Protein AF-A0A8T3X2C5-F1 (afdb_monomer)

Nearest PDB structures (foldseek):
  6xns-assembly2_F  TM=2.000E-01  e=2.478E+00  synthetic construct

Mean predicted aligned error: 5.72 Å

Radius of gyration: 19.21 Å; Cα contacts (8 Å, |Δi|>4): 267; chains: 1; bounding box: 43×56×41 Å

Sequence (233 aa):
MELTRELIEQAARREGAYGQHPVISVIDAHLPIIQQLNDKSLKIKHNNELYSFVRRSYGFLADAIEDIGDFSLGPLDIAAIWGRATEVFYSSWHLYQRYELAGMACSSYSIRRLGNPAWRRFPRHWLENRRLPETILTDRAGLVHVRLRLGEIEESLEAYDVYICGAEYTGDFAEDLIRREMAGDKEATRHLDEIIARQEERRTPFIDEMTENLSHGIFPLRDELADAIEKTA

pLDDT: mean 89.25, std 8.9, range [52.78, 97.81]

Solvent-accessible surface area (backbone atoms only — not comparable to full-atom values): 12574 Å² total; per-residue (Å²): 131,85,88,45,71,67,56,41,51,38,12,30,69,28,52,80,75,41,59,68,43,66,66,47,51,49,52,61,76,41,38,73,60,52,52,57,49,50,66,54,47,75,73,49,86,47,66,72,57,37,50,54,47,47,36,71,68,46,42,67,56,22,49,51,54,47,71,66,64,87,79,76,59,46,50,55,47,45,33,17,45,45,37,49,46,46,68,77,42,70,46,83,89,29,50,61,56,47,27,50,48,30,26,26,52,53,43,30,61,21,52,55,90,60,86,58,73,67,58,62,65,43,27,32,44,33,58,60,64,75,52,83,59,78,78,42,63,80,38,58,69,58,46,51,49,30,49,52,44,47,48,54,41,48,60,27,50,57,72,45,28,40,33,61,57,29,36,83,75,51,74,71,56,60,56,48,35,54,55,37,32,77,72,67,36,65,66,34,43,53,52,50,51,53,31,50,54,34,14,68,75,43,52,44,73,68,57,52,52,48,51,54,27,39,47,66,23,42,49,68,52,48,54,55,41,51,55,47,51,61,76,68,108

Secondary structure (DSSP, 8-state):
----HHHHHHHHTTTGGGGG-HHHHHHHHTHHHHHHHHHHHTT---HHHHHHHHHHH-HHHHHHHHTT-S---SHHHHHHHHHHHHHHT-SGGGHHHHHHHHHHHHHHHHHTT---GGGTTHHHHHHHHSS--GGGTT-HHHHHHHHHHHHHHHHHHHTTHHHHSSS---HHHHHHHHHHHHTT-HHHHHHHHHHHHHHHHH--HHHHHHHHHHHHHHHHHHHHHHHHHHHT-

Structure (mmCIF, N/CA/C/O backbone):
data_AF-A0A8T3X2C5-F1
#
_entry.id   AF-A0A8T3X2C5-F1
#
loop_
_atom_site.group_PDB
_atom_site.id
_atom_site.type_symbol
_atom_site.label_atom_id
_atom_site.label_alt_id
_atom_site.label_comp_id
_atom_site.label_asym_id
_atom_site.label_entity_id
_atom_site.label_seq_id
_atom_site.pdbx_PDB_ins_code
_atom_site.Cartn_x
_atom_site.Cartn_y
_atom_site.Cartn_z
_atom_site.occupancy
_atom_site.B_iso_or_equiv
_atom_site.auth_seq_id
_atom_site.auth_comp_id
_atom_site.auth_asym_id
_atom_site.auth_atom_id
_atom_site.pdbx_PDB_model_num
ATOM 1 N N . MET A 1 1 ? -16.281 13.921 -7.423 1.00 52.78 1 MET A N 1
ATOM 2 C CA . MET A 1 1 ? -17.016 13.574 -6.191 1.00 52.78 1 MET A CA 1
ATOM 3 C C . MET A 1 1 ? -16.151 14.061 -5.054 1.00 52.78 1 MET A C 1
ATOM 5 O O . MET A 1 1 ? -14.978 13.723 -5.055 1.00 52.78 1 MET A O 1
ATOM 9 N N . GLU A 1 2 ? -16.675 14.921 -4.191 1.00 75.12 2 GLU A N 1
ATOM 10 C CA . GLU A 1 2 ? -15.921 15.444 -3.047 1.00 75.12 2 GLU A CA 1
ATOM 11 C C . GLU A 1 2 ? -15.781 14.338 -1.990 1.00 75.12 2 GLU A C 1
ATOM 13 O O . GLU A 1 2 ? -16.752 13.635 -1.699 1.00 75.12 2 GLU A O 1
ATOM 18 N N . LEU A 1 3 ? -14.567 14.122 -1.481 1.00 84.94 3 LEU A N 1
ATOM 19 C CA . LEU A 1 3 ? -14.287 13.095 -0.480 1.00 84.94 3 LEU A CA 1
ATOM 20 C C . LEU A 1 3 ? -14.694 13.622 0.900 1.00 84.94 3 LEU A C 1
ATOM 22 O O . LEU A 1 3 ? -14.061 14.547 1.402 1.00 84.94 3 LEU A O 1
ATOM 26 N N . THR A 1 4 ? -15.724 13.042 1.524 1.00 87.69 4 THR A N 1
ATOM 27 C CA . THR A 1 4 ? -16.181 13.438 2.870 1.00 87.69 4 THR A CA 1
ATOM 28 C C . THR A 1 4 ? -15.718 12.459 3.947 1.00 87.69 4 THR A C 1
ATOM 30 O O . THR A 1 4 ? -15.468 11.283 3.667 1.00 87.69 4 THR A O 1
ATOM 33 N N . ARG A 1 5 ? -15.667 12.917 5.203 1.00 84.31 5 ARG A N 1
ATOM 34 C CA . ARG A 1 5 ? -15.349 12.073 6.363 1.00 84.31 5 ARG A CA 1
ATOM 35 C C . ARG A 1 5 ? -16.291 10.877 6.467 1.00 84.31 5 ARG A C 1
ATOM 37 O O . ARG A 1 5 ? -15.837 9.760 6.691 1.00 84.31 5 ARG A O 1
ATOM 44 N N . GLU A 1 6 ? -17.588 11.090 6.262 1.00 88.50 6 GLU A N 1
ATOM 45 C CA . GLU A 1 6 ? -18.594 10.029 6.327 1.00 88.50 6 GLU A CA 1
ATOM 46 C C . GLU A 1 6 ? -18.349 8.965 5.258 1.00 88.50 6 GLU A C 1
ATOM 48 O O . GLU A 1 6 ? -18.462 7.779 5.554 1.00 88.50 6 GLU A O 1
ATOM 53 N N . LEU A 1 7 ? -17.973 9.364 4.037 1.00 90.75 7 LEU A N 1
ATOM 54 C CA . LEU A 1 7 ? -17.634 8.420 2.971 1.00 90.75 7 LEU A CA 1
ATOM 55 C C . LEU A 1 7 ? -16.383 7.609 3.317 1.00 90.75 7 LEU A C 1
ATOM 57 O O . LEU A 1 7 ? -16.366 6.398 3.098 1.00 90.75 7 LEU A O 1
ATOM 61 N N . ILE A 1 8 ? -15.361 8.249 3.894 1.00 90.94 8 ILE A N 1
ATOM 62 C CA . ILE A 1 8 ? -14.143 7.567 4.351 1.00 90.94 8 ILE A CA 1
ATOM 63 C C . ILE A 1 8 ? -14.476 6.565 5.459 1.00 90.94 8 ILE A C 1
ATOM 65 O O . ILE A 1 8 ? -14.028 5.423 5.401 1.00 90.94 8 ILE A O 1
ATOM 69 N N . GLU A 1 9 ? -15.284 6.953 6.447 1.00 90.25 9 GLU A N 1
ATOM 70 C CA . GLU A 1 9 ? -15.695 6.068 7.541 1.00 90.25 9 GLU A CA 1
ATOM 71 C C . GLU A 1 9 ? -16.566 4.905 7.046 1.00 90.25 9 GLU A C 1
ATOM 73 O O . GLU A 1 9 ? -16.358 3.765 7.463 1.00 90.25 9 GLU A O 1
ATOM 78 N N . GLN A 1 10 ? -17.505 5.158 6.130 1.00 92.81 10 GLN A N 1
ATOM 79 C CA . GLN A 1 10 ? -18.303 4.111 5.483 1.00 92.81 10 GLN A CA 1
ATOM 80 C C . GLN A 1 10 ? -17.415 3.130 4.715 1.00 92.81 10 GLN A C 1
ATOM 82 O O . GLN A 1 10 ? -17.586 1.916 4.845 1.00 92.81 10 GLN A O 1
ATOM 87 N N . ALA A 1 11 ? -16.441 3.639 3.957 1.00 94.69 11 ALA A N 1
ATOM 88 C CA . ALA A 1 11 ? -15.476 2.816 3.244 1.00 94.69 11 ALA A CA 1
ATOM 89 C C . ALA A 1 11 ? -14.606 2.001 4.206 1.00 94.69 11 ALA A C 1
ATOM 91 O O . ALA A 1 11 ? -14.503 0.787 4.047 1.00 94.69 11 ALA A O 1
ATOM 92 N N . ALA A 1 12 ? -14.074 2.620 5.262 1.00 93.94 12 ALA A N 1
ATOM 93 C CA . ALA A 1 12 ? -13.272 1.958 6.289 1.00 93.94 12 ALA A CA 1
ATOM 94 C C . ALA A 1 12 ? -14.051 0.878 7.057 1.00 93.94 12 ALA A C 1
ATOM 96 O O . ALA A 1 12 ? -13.473 -0.138 7.446 1.00 93.94 12 ALA A O 1
ATOM 97 N N . ARG A 1 13 ? -15.366 1.050 7.239 1.00 93.88 13 ARG A N 1
ATOM 98 C CA . ARG A 1 13 ? -16.275 0.021 7.780 1.00 93.88 13 ARG A CA 1
ATOM 99 C C . ARG A 1 13 ? -16.783 -0.959 6.717 1.00 93.88 13 ARG A C 1
ATOM 101 O O . ARG A 1 13 ? -17.479 -1.914 7.058 1.00 93.88 13 ARG A O 1
ATOM 108 N N . ARG A 1 14 ? -16.396 -0.759 5.451 1.00 95.06 14 ARG A N 1
ATOM 109 C CA . ARG A 1 14 ? -16.762 -1.564 4.274 1.00 95.06 14 ARG A CA 1
ATOM 110 C C . ARG A 1 14 ? -18.273 -1.666 4.059 1.00 95.06 14 ARG A C 1
ATOM 112 O O . ARG A 1 14 ? -18.784 -2.696 3.623 1.00 95.06 14 ARG A O 1
ATOM 119 N N . GLU A 1 15 ? -19.000 -0.598 4.364 1.00 91.12 15 GLU A N 1
ATOM 120 C CA . GLU A 1 15 ? -20.449 -0.537 4.177 1.00 91.12 15 GLU A CA 1
ATOM 121 C C . GLU A 1 15 ? -20.812 -0.487 2.680 1.00 91.12 15 GLU A C 1
ATOM 123 O O . GLU A 1 15 ? -20.180 0.205 1.885 1.00 91.12 15 GLU A O 1
ATOM 128 N N . GLY A 1 16 ? -21.842 -1.224 2.259 1.00 86.25 16 GLY A N 1
ATOM 129 C CA . GLY A 1 16 ? -22.280 -1.228 0.860 1.00 86.25 16 GLY A CA 1
ATOM 130 C C . GLY A 1 16 ? -21.251 -1.837 -0.105 1.00 86.25 16 GLY A C 1
ATOM 131 O O . GLY A 1 16 ? -20.822 -2.975 0.0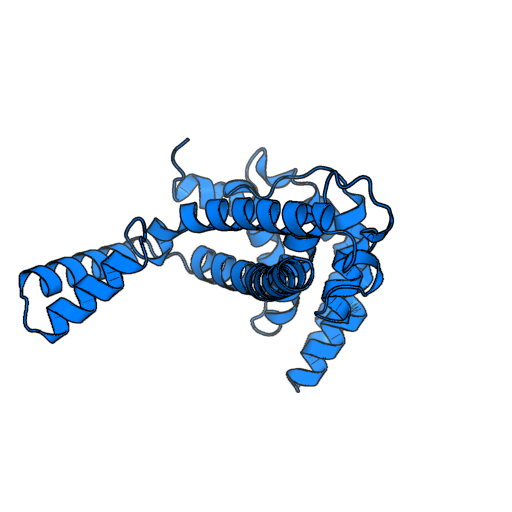73 1.00 86.25 16 GLY A O 1
ATOM 132 N N . ALA A 1 17 ? -20.896 -1.101 -1.165 1.00 84.12 17 ALA A N 1
ATOM 133 C CA . ALA A 1 17 ? -20.035 -1.602 -2.244 1.00 84.12 17 ALA A CA 1
ATOM 134 C C . ALA A 1 17 ? -18.551 -1.739 -1.845 1.00 84.12 17 ALA A C 1
ATOM 136 O O . ALA A 1 17 ? -17.824 -2.522 -2.455 1.00 84.12 17 ALA A O 1
ATOM 137 N N . TYR A 1 18 ? -18.102 -1.033 -0.803 1.00 86.62 18 TYR A N 1
ATOM 138 C CA . TYR A 1 18 ? -16.692 -0.996 -0.393 1.00 86.62 18 TYR A CA 1
ATOM 139 C C . TYR A 1 18 ? -16.175 -2.342 0.147 1.00 86.62 18 TYR A C 1
ATOM 141 O O . TYR A 1 18 ? -14.976 -2.607 0.122 1.00 86.62 18 TYR A O 1
ATOM 149 N N . GLY A 1 19 ? -17.069 -3.233 0.593 1.00 84.56 19 GLY A N 1
ATOM 150 C CA . GLY A 1 19 ? -16.704 -4.578 1.051 1.00 84.56 19 GLY A CA 1
ATOM 151 C C . GLY A 1 19 ? -16.322 -5.561 -0.056 1.00 84.56 19 GLY A C 1
ATOM 152 O O . GLY A 1 19 ? -15.872 -6.660 0.250 1.00 84.56 19 GLY A O 1
ATOM 153 N N . GLN A 1 20 ? -16.484 -5.194 -1.330 1.00 89.25 20 GLN A N 1
ATOM 154 C CA . GLN A 1 20 ? -16.237 -6.089 -2.467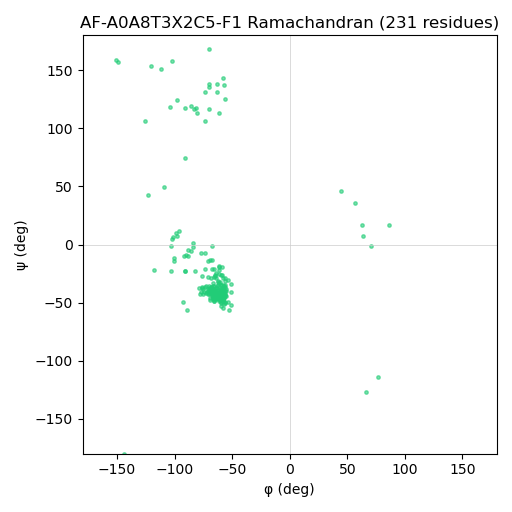 1.00 89.25 20 GLN A CA 1
ATOM 155 C C . GLN A 1 20 ? -14.862 -5.890 -3.120 1.00 89.25 20 GLN A C 1
ATOM 157 O O . GLN A 1 20 ? -14.603 -6.451 -4.184 1.00 89.25 20 GLN A O 1
ATOM 162 N N . HIS A 1 21 ? -13.967 -5.107 -2.509 1.00 95.25 21 HIS A N 1
ATOM 163 C CA . HIS A 1 21 ? -12.661 -4.849 -3.106 1.00 95.25 21 HIS A CA 1
ATOM 164 C C . HIS A 1 21 ? -11.831 -6.151 -3.225 1.00 95.25 21 HIS A C 1
ATOM 166 O O . HIS A 1 21 ? -11.684 -6.878 -2.235 1.00 95.25 21 HIS A O 1
ATOM 172 N N . PRO A 1 22 ? -11.229 -6.466 -4.389 1.00 95.44 22 PRO A N 1
ATOM 173 C CA . PRO A 1 22 ? -10.532 -7.741 -4.587 1.00 95.44 22 PRO A CA 1
ATOM 174 C C . PRO A 1 22 ? -9.371 -7.992 -3.613 1.00 95.44 22 PRO A C 1
ATOM 176 O O . PRO A 1 22 ? -9.172 -9.116 -3.156 1.00 95.44 22 PRO A O 1
ATOM 179 N N . VAL A 1 23 ? -8.640 -6.941 -3.224 1.00 97.00 23 VAL A N 1
ATOM 180 C CA . VAL A 1 23 ? -7.558 -7.046 -2.223 1.00 97.00 23 VAL A CA 1
ATOM 181 C C . VAL A 1 23 ? -8.101 -7.478 -0.855 1.00 97.00 23 VAL A C 1
ATOM 183 O O . VAL A 1 23 ? -7.476 -8.293 -0.181 1.00 97.00 23 VAL A O 1
ATOM 186 N N . ILE A 1 24 ? -9.291 -7.004 -0.466 1.00 97.12 24 ILE A N 1
ATOM 187 C CA . ILE A 1 24 ? -9.961 -7.423 0.777 1.00 97.12 24 ILE A CA 1
ATOM 188 C C . ILE A 1 24 ? -10.301 -8.913 0.701 1.00 97.12 24 ILE A C 1
ATOM 190 O O . ILE A 1 24 ? -10.015 -9.657 1.635 1.00 97.12 24 ILE A O 1
ATOM 194 N N . SER A 1 25 ? -10.811 -9.370 -0.447 1.00 96.50 25 SER A N 1
ATOM 195 C CA . SER A 1 25 ? -11.112 -10.790 -0.667 1.00 96.50 25 SER A CA 1
ATOM 196 C C . SER A 1 25 ? -9.866 -11.676 -0.542 1.00 96.50 25 SER A C 1
ATOM 198 O O . SER A 1 25 ? -9.942 -12.765 0.025 1.00 96.50 25 SER A O 1
ATOM 200 N N . VAL A 1 26 ? -8.703 -11.212 -1.016 1.00 97.81 26 VAL A N 1
ATOM 201 C CA . VAL A 1 26 ? -7.428 -11.931 -0.846 1.00 97.81 26 VAL A CA 1
ATOM 202 C C . VAL A 1 26 ? -6.989 -11.986 0.616 1.00 97.81 26 VAL A C 1
ATOM 204 O O . VAL A 1 26 ? -6.573 -13.057 1.069 1.00 97.81 26 VAL A O 1
ATOM 207 N N . ILE A 1 27 ? -7.110 -10.880 1.360 1.00 97.25 27 ILE A N 1
ATOM 208 C CA . ILE A 1 27 ? -6.831 -10.848 2.805 1.00 97.25 27 ILE A CA 1
ATOM 209 C C . ILE A 1 27 ? -7.721 -11.863 3.533 1.00 97.25 27 ILE A C 1
ATOM 211 O O . ILE A 1 27 ? -7.223 -12.655 4.333 1.00 97.25 27 ILE A O 1
ATOM 215 N N . ASP A 1 28 ? -9.016 -11.888 3.219 1.00 96.88 28 ASP A N 1
ATOM 216 C CA . ASP A 1 28 ? -9.983 -12.779 3.862 1.00 96.88 28 ASP A CA 1
ATOM 217 C C . ASP A 1 28 ? -9.742 -14.251 3.524 1.00 96.88 28 ASP A C 1
ATOM 219 O O . ASP A 1 28 ? -9.745 -15.099 4.419 1.00 96.88 28 ASP A O 1
ATOM 223 N N . ALA A 1 29 ? -9.455 -14.560 2.258 1.00 97.69 29 ALA A N 1
ATOM 224 C CA . ALA A 1 29 ? -9.138 -15.918 1.823 1.00 97.69 29 ALA A CA 1
ATOM 225 C C . ALA A 1 29 ? -7.888 -16.483 2.520 1.00 97.69 29 ALA A C 1
ATOM 227 O O . ALA A 1 29 ? -7.815 -17.683 2.790 1.00 97.69 29 ALA A O 1
ATOM 228 N N . HIS A 1 30 ? -6.920 -15.623 2.847 1.00 97.81 30 HIS A N 1
ATOM 229 C CA . HIS A 1 30 ? -5.674 -16.017 3.503 1.00 97.81 30 HIS A CA 1
ATOM 230 C C . HIS A 1 30 ? -5.644 -15.739 5.009 1.00 97.81 30 HIS A C 1
ATOM 232 O O . HIS A 1 30 ? -4.609 -15.960 5.651 1.00 97.81 30 HIS A O 1
ATOM 238 N N . LEU A 1 31 ? -6.764 -15.311 5.596 1.00 97.19 31 LEU A N 1
ATOM 239 C CA . LEU A 1 31 ? -6.851 -14.947 7.007 1.00 97.19 31 LEU A CA 1
ATOM 240 C C . LEU A 1 31 ? -6.285 -16.020 7.958 1.00 97.19 31 LEU A C 1
ATOM 242 O O . LEU A 1 31 ? -5.549 -15.638 8.869 1.00 97.19 31 LEU A O 1
ATOM 246 N N . PRO A 1 32 ? -6.509 -17.339 7.753 1.00 97.31 32 PRO A N 1
ATOM 247 C CA . PRO A 1 32 ? -5.937 -18.360 8.635 1.00 97.31 32 PRO A CA 1
ATOM 248 C C . PRO A 1 32 ? -4.401 -18.352 8.673 1.00 97.31 32 PRO A C 1
ATOM 250 O O . PRO A 1 32 ? -3.800 -18.489 9.739 1.00 97.31 32 PRO A O 1
ATOM 253 N N . ILE A 1 33 ? -3.751 -18.164 7.519 1.00 97.44 33 ILE A N 1
ATOM 254 C CA . ILE A 1 33 ? -2.285 -18.118 7.431 1.00 97.44 33 ILE A CA 1
ATOM 255 C C . ILE A 1 33 ? -1.773 -16.805 8.027 1.00 97.44 33 ILE A C 1
ATOM 257 O O . ILE A 1 33 ? -0.805 -16.816 8.787 1.00 97.44 33 ILE A O 1
ATOM 261 N N . ILE A 1 34 ? -2.449 -15.688 7.741 1.00 96.50 34 ILE A N 1
ATOM 262 C CA . ILE A 1 34 ? -2.104 -14.376 8.301 1.00 96.50 34 ILE A CA 1
ATOM 263 C C . ILE A 1 34 ? -2.163 -14.413 9.832 1.00 96.50 34 ILE A C 1
ATOM 265 O O . ILE A 1 34 ? -1.202 -14.019 10.488 1.00 96.50 34 ILE A O 1
ATOM 269 N N . GLN A 1 35 ? -3.237 -14.953 10.413 1.00 95.06 35 GLN A N 1
ATOM 270 C CA . GLN A 1 35 ? -3.382 -15.085 11.866 1.00 95.06 35 GLN A CA 1
ATOM 271 C C . GLN A 1 35 ? -2.273 -15.953 12.469 1.00 95.06 35 GLN A C 1
ATOM 273 O O . GLN A 1 35 ? -1.632 -15.550 13.438 1.00 95.06 35 GLN A O 1
ATOM 278 N N . GLN A 1 36 ? -1.959 -17.092 11.843 1.00 95.94 36 GLN A N 1
ATOM 279 C CA . GLN A 1 36 ? -0.858 -17.945 12.291 1.00 95.94 36 GLN A CA 1
ATOM 280 C C . GLN A 1 36 ? 0.495 -17.208 12.279 1.00 95.94 36 GLN A C 1
ATOM 282 O O . GLN A 1 36 ? 1.336 -17.426 13.158 1.00 95.94 36 GLN A O 1
ATOM 287 N N . LEU A 1 37 ? 0.750 -16.371 11.270 1.00 95.50 37 LEU A N 1
ATOM 288 C CA . LEU A 1 37 ? 1.977 -15.578 11.187 1.00 95.50 37 LEU A CA 1
ATOM 289 C C . LEU A 1 37 ? 1.980 -14.414 12.181 1.00 95.50 37 LEU A C 1
ATOM 291 O O . LEU A 1 37 ? 3.028 -14.153 12.772 1.00 95.50 37 LEU A O 1
ATOM 295 N N . ASN A 1 38 ? 0.837 -13.770 12.421 1.00 93.44 38 ASN A N 1
ATOM 296 C CA . ASN A 1 38 ? 0.682 -12.746 13.453 1.00 93.44 38 ASN A CA 1
ATOM 297 C C . ASN A 1 38 ? 1.019 -13.318 14.839 1.00 93.44 38 ASN A C 1
ATOM 299 O O . ASN A 1 38 ? 1.892 -12.778 15.521 1.00 93.44 38 ASN A O 1
ATOM 303 N N . ASP A 1 39 ? 0.480 -14.486 15.194 1.00 93.00 39 ASP A N 1
ATOM 304 C CA . ASP A 1 39 ? 0.776 -15.168 16.464 1.00 93.00 39 ASP A CA 1
ATOM 305 C C . ASP A 1 39 ? 2.262 -15.515 16.638 1.00 93.00 39 ASP A C 1
ATOM 307 O O . ASP A 1 39 ? 2.801 -15.503 17.750 1.00 93.00 39 ASP A O 1
ATOM 311 N N . LYS A 1 40 ? 2.950 -15.850 15.539 1.00 93.44 40 LYS A N 1
ATOM 312 C CA . LYS A 1 40 ? 4.406 -16.062 15.549 1.00 93.44 40 LYS A CA 1
ATOM 313 C C . LYS A 1 40 ? 5.150 -14.741 15.723 1.00 93.44 40 LYS A C 1
ATOM 315 O O . LYS A 1 40 ? 6.099 -14.689 16.501 1.00 93.44 40 LYS A O 1
ATOM 320 N N . SER A 1 41 ? 4.709 -13.692 15.034 1.00 91.38 41 SER A N 1
ATOM 321 C CA . SER A 1 41 ? 5.345 -12.375 15.051 1.00 91.38 41 SER A CA 1
ATOM 322 C C . SER A 1 41 ? 5.318 -11.724 16.438 1.00 91.38 41 SER A C 1
ATOM 324 O O . SER A 1 41 ? 6.325 -11.164 16.858 1.00 91.38 41 SER A O 1
ATOM 326 N N . LEU A 1 42 ? 4.241 -11.923 17.210 1.00 90.38 42 LEU A N 1
ATOM 327 C CA . LEU A 1 42 ? 4.106 -11.429 18.589 1.00 90.38 42 LEU A CA 1
ATOM 328 C C . LEU A 1 42 ? 5.159 -11.994 19.557 1.00 90.38 42 LEU A C 1
ATOM 330 O O . LEU A 1 42 ? 5.379 -11.444 20.635 1.00 90.38 42 LEU A O 1
ATOM 334 N N . LYS A 1 43 ? 5.811 -13.105 19.197 1.00 91.25 43 LYS A N 1
ATOM 335 C CA . LYS A 1 43 ? 6.866 -13.731 20.009 1.00 91.25 43 LYS A CA 1
ATOM 336 C C . LYS A 1 43 ? 8.254 -13.161 19.705 1.00 91.25 43 LYS A C 1
ATOM 338 O O . LYS A 1 43 ? 9.199 -13.468 20.433 1.00 91.25 43 LYS A O 1
ATOM 343 N N . ILE A 1 44 ? 8.390 -12.353 18.652 1.00 90.81 44 ILE A N 1
ATOM 344 C CA . ILE A 1 44 ? 9.656 -11.766 18.214 1.00 90.81 44 ILE A CA 1
ATOM 345 C C . ILE A 1 44 ? 9.837 -10.413 18.902 1.00 90.81 44 ILE A C 1
ATOM 347 O O . ILE A 1 44 ? 9.052 -9.493 18.704 1.00 90.81 44 ILE A O 1
ATOM 351 N N . LYS A 1 45 ? 10.883 -10.291 19.724 1.00 87.94 45 LYS A N 1
ATOM 352 C CA . LYS A 1 45 ? 11.121 -9.093 20.549 1.00 87.94 45 LYS A CA 1
ATOM 353 C C . LYS A 1 45 ? 11.984 -8.034 19.867 1.00 87.94 45 LYS A C 1
ATOM 355 O O . LYS A 1 45 ? 11.946 -6.874 20.262 1.00 87.94 45 LYS A O 1
ATOM 360 N N . HIS A 1 46 ? 12.793 -8.429 18.887 1.00 89.94 46 HIS A N 1
ATOM 361 C CA . HIS A 1 46 ? 13.710 -7.530 18.198 1.00 89.94 46 HIS A CA 1
ATOM 362 C C . HIS A 1 46 ? 13.103 -7.041 16.884 1.00 89.94 46 HIS A C 1
ATOM 364 O O . HIS A 1 46 ? 12.784 -7.845 16.011 1.00 89.94 46 HIS A O 1
ATOM 370 N N . ASN A 1 47 ? 13.017 -5.721 16.705 1.00 87.50 47 ASN A N 1
ATOM 371 C CA . ASN A 1 47 ? 12.410 -5.113 15.515 1.00 87.50 47 ASN A CA 1
ATOM 372 C C . ASN A 1 47 ? 13.063 -5.577 14.205 1.00 87.50 47 ASN A C 1
ATOM 374 O O . ASN A 1 47 ? 12.360 -5.882 13.250 1.00 87.50 47 ASN A O 1
ATOM 378 N N . ASN A 1 48 ? 14.392 -5.719 14.164 1.00 89.62 48 ASN A N 1
ATOM 379 C CA . ASN A 1 48 ? 15.095 -6.193 12.964 1.00 89.62 48 ASN A CA 1
ATOM 380 C C . ASN A 1 48 ? 14.748 -7.649 12.613 1.00 89.62 48 ASN A C 1
ATOM 382 O O . ASN A 1 48 ? 14.662 -8.010 11.435 1.00 89.62 48 ASN A O 1
ATOM 386 N N . GLU A 1 49 ? 14.544 -8.489 13.630 1.00 92.50 49 GLU A N 1
ATOM 387 C CA . GLU A 1 49 ? 14.121 -9.879 13.453 1.00 92.50 49 GLU A CA 1
ATOM 388 C C . GLU A 1 49 ? 12.660 -9.950 13.015 1.00 92.50 49 GLU A C 1
ATOM 390 O O . GLU A 1 49 ? 12.337 -10.720 12.113 1.00 92.50 49 GLU A O 1
ATOM 395 N N . LEU A 1 50 ? 11.795 -9.115 13.598 1.00 90.94 50 LEU A N 1
ATOM 396 C CA . LEU A 1 50 ? 10.388 -9.010 13.224 1.00 90.94 50 LEU A CA 1
ATOM 397 C C . LEU A 1 50 ? 10.259 -8.558 11.770 1.00 90.94 50 LEU A C 1
ATOM 399 O O . LEU A 1 50 ? 9.569 -9.190 10.976 1.00 90.94 50 LEU A O 1
ATOM 403 N N . TYR A 1 51 ? 11.002 -7.527 11.393 1.00 89.25 51 TYR A N 1
ATOM 404 C CA . TYR A 1 51 ? 11.027 -7.008 10.037 1.00 89.25 51 TYR A CA 1
ATOM 405 C C . TYR A 1 51 ? 11.504 -8.056 9.022 1.00 89.25 51 TYR A C 1
ATOM 407 O O . TYR A 1 51 ? 10.849 -8.332 8.016 1.00 89.25 51 TYR A O 1
ATOM 415 N N . SER A 1 52 ? 12.609 -8.732 9.346 1.00 92.94 52 SER A N 1
ATOM 416 C CA . SER A 1 52 ? 13.105 -9.882 8.591 1.00 92.94 52 SER A CA 1
ATOM 417 C C . SER A 1 52 ? 12.080 -11.009 8.469 1.00 92.94 52 SER A C 1
ATOM 419 O O . SER A 1 52 ? 11.984 -11.638 7.415 1.00 92.94 52 SER A O 1
ATOM 421 N N . PHE A 1 53 ? 11.352 -11.299 9.547 1.00 95.31 53 PHE A N 1
ATOM 422 C CA . PHE A 1 53 ? 10.327 -12.331 9.579 1.00 95.31 53 PHE A CA 1
ATOM 423 C C . PHE A 1 53 ? 9.165 -11.977 8.654 1.00 95.31 53 PHE A C 1
ATOM 425 O O . PHE A 1 53 ? 8.767 -12.829 7.859 1.00 95.31 53 PHE A O 1
ATOM 432 N N . VAL A 1 54 ? 8.660 -10.739 8.708 1.00 93.06 54 VAL A N 1
ATOM 433 C CA . VAL A 1 54 ? 7.552 -10.291 7.854 1.00 93.06 54 VAL A CA 1
ATOM 434 C C . VAL A 1 54 ? 7.939 -10.418 6.380 1.00 93.06 54 VAL A C 1
ATOM 436 O O . VAL A 1 54 ? 7.266 -11.135 5.640 1.00 93.06 54 VAL A O 1
ATOM 439 N N . ARG A 1 55 ? 9.081 -9.848 5.971 1.00 94.00 55 ARG A N 1
ATOM 440 C CA . ARG A 1 55 ? 9.548 -9.912 4.574 1.00 94.00 55 ARG A CA 1
ATOM 441 C C . ARG A 1 55 ? 9.670 -11.339 4.033 1.00 94.00 55 ARG A C 1
ATOM 443 O O . ARG A 1 55 ? 9.330 -11.595 2.886 1.00 94.00 55 ARG A O 1
ATOM 450 N N . ARG A 1 56 ? 10.130 -12.284 4.860 1.00 95.44 56 ARG A N 1
ATOM 451 C CA . ARG A 1 56 ? 10.318 -13.692 4.458 1.00 95.44 56 ARG A CA 1
ATOM 452 C C . ARG A 1 56 ? 9.041 -14.529 4.510 1.00 95.44 56 ARG A C 1
ATOM 454 O O . ARG A 1 56 ? 8.981 -15.570 3.863 1.00 95.44 56 ARG A O 1
ATOM 461 N N . SER A 1 57 ? 8.053 -14.123 5.305 1.00 96.69 57 SER A N 1
ATOM 462 C CA . SER A 1 57 ? 6.876 -14.954 5.597 1.00 96.69 57 SER A CA 1
ATOM 463 C C . SER A 1 57 ? 5.629 -14.532 4.830 1.00 96.69 57 SER A C 1
ATOM 465 O O . SER A 1 57 ? 4.740 -15.356 4.643 1.00 96.69 57 SER A O 1
ATOM 467 N N . TYR A 1 58 ? 5.559 -13.280 4.371 1.00 96.50 58 TYR A N 1
ATOM 468 C CA . TYR A 1 58 ? 4.378 -12.718 3.705 1.00 96.50 58 TYR A CA 1
ATOM 469 C C . TYR A 1 58 ? 4.451 -12.735 2.171 1.00 96.50 58 TYR A C 1
ATOM 471 O O . TYR A 1 58 ? 3.539 -12.240 1.517 1.00 96.50 58 TYR A O 1
ATOM 479 N N . GLY A 1 59 ? 5.467 -13.370 1.575 1.00 97.12 59 GLY A N 1
ATOM 480 C CA . GLY A 1 59 ? 5.583 -13.494 0.114 1.00 97.12 59 GLY A CA 1
ATOM 481 C C . GLY A 1 59 ? 4.371 -14.155 -0.557 1.00 97.12 59 GLY A C 1
ATOM 482 O O . GLY A 1 59 ? 4.043 -13.803 -1.684 1.00 97.12 59 GLY A O 1
ATOM 483 N N . PHE A 1 60 ? 3.652 -15.041 0.148 1.00 97.50 60 PHE A N 1
ATOM 484 C CA . PHE A 1 60 ? 2.402 -15.623 -0.363 1.00 97.50 60 PHE A CA 1
ATOM 485 C C . PHE A 1 60 ? 1.319 -14.559 -0.598 1.00 97.50 60 PHE A C 1
ATOM 487 O O . PHE A 1 60 ? 0.526 -14.694 -1.522 1.00 97.50 60 PHE A O 1
ATOM 494 N N . LEU A 1 61 ? 1.275 -13.516 0.240 1.00 97.81 61 LEU A N 1
ATOM 495 C CA . LEU A 1 61 ? 0.280 -12.456 0.140 1.00 97.81 61 LEU A CA 1
ATOM 496 C C . LEU A 1 61 ? 0.628 -11.511 -1.011 1.00 97.81 61 LEU A C 1
ATOM 498 O O . LEU A 1 61 ? -0.271 -11.088 -1.726 1.00 97.81 61 LEU A O 1
ATOM 502 N N . ALA A 1 62 ? 1.921 -11.248 -1.231 1.00 97.38 62 ALA A N 1
ATOM 503 C CA . ALA A 1 62 ? 2.396 -10.493 -2.389 1.00 97.38 62 ALA A CA 1
ATOM 504 C C . ALA A 1 62 ? 1.996 -11.186 -3.698 1.00 97.38 62 ALA A C 1
ATOM 506 O O . ALA A 1 62 ? 1.392 -10.555 -4.561 1.00 97.38 62 ALA A O 1
ATOM 507 N N . ASP A 1 63 ? 2.277 -12.490 -3.800 1.00 97.56 63 ASP A N 1
ATOM 508 C CA . ASP A 1 63 ? 1.907 -13.301 -4.963 1.00 97.56 63 ASP A CA 1
ATOM 509 C C . ASP A 1 63 ? 0.378 -13.301 -5.166 1.00 97.56 63 ASP A C 1
ATOM 511 O O . ASP A 1 63 ? -0.106 -13.074 -6.271 1.00 97.56 63 ASP A O 1
ATOM 515 N N . ALA A 1 64 ? -0.398 -13.480 -4.090 1.00 97.81 64 ALA A N 1
ATOM 516 C CA . ALA A 1 64 ? -1.857 -13.509 -4.172 1.00 97.81 64 ALA A CA 1
ATOM 517 C C . ALA A 1 64 ? -2.475 -12.159 -4.575 1.00 97.81 64 ALA A C 1
ATOM 519 O O . ALA A 1 64 ? -3.486 -12.150 -5.272 1.00 97.81 64 ALA A O 1
ATOM 520 N N . ILE A 1 65 ? -1.901 -11.031 -4.140 1.00 97.50 65 ILE A N 1
ATOM 521 C CA . ILE A 1 65 ? -2.362 -9.690 -4.531 1.00 97.50 65 ILE A CA 1
ATOM 522 C C . ILE A 1 65 ? -2.016 -9.405 -5.998 1.00 97.50 65 ILE A C 1
ATOM 524 O O . ILE A 1 65 ? -2.843 -8.837 -6.709 1.00 97.50 65 ILE A O 1
ATOM 528 N N . GLU A 1 66 ? -0.836 -9.814 -6.469 1.00 96.19 66 GLU A N 1
ATOM 529 C CA . GLU A 1 66 ? -0.469 -9.707 -7.887 1.00 96.19 66 GLU A CA 1
ATOM 530 C C . GLU A 1 66 ? -1.442 -10.502 -8.776 1.00 96.19 66 GLU A C 1
ATOM 532 O O . GLU A 1 66 ? -1.927 -9.984 -9.785 1.00 96.19 66 GLU A O 1
ATOM 537 N N . ASP A 1 67 ? -1.793 -11.724 -8.361 1.00 95.50 67 ASP A N 1
ATOM 538 C CA . ASP A 1 67 ? -2.667 -12.636 -9.110 1.00 95.50 67 ASP A CA 1
ATOM 539 C C . ASP A 1 67 ? -4.133 -12.153 -9.223 1.00 95.50 67 ASP A C 1
ATOM 541 O O . ASP A 1 67 ? -4.882 -12.669 -10.056 1.00 95.50 67 ASP A O 1
ATOM 545 N N . ILE A 1 68 ? -4.554 -11.142 -8.446 1.00 93.75 68 ILE A N 1
ATOM 546 C CA . ILE A 1 68 ? -5.880 -10.500 -8.576 1.00 93.75 68 ILE A CA 1
ATOM 547 C C . ILE A 1 68 ? -6.085 -9.926 -9.986 1.00 93.75 68 ILE A C 1
ATOM 549 O O . ILE A 1 68 ? -7.201 -9.931 -10.512 1.00 93.75 68 ILE A O 1
ATOM 553 N N . GLY A 1 69 ? -5.026 -9.377 -10.587 1.00 86.25 69 GLY A N 1
ATOM 554 C CA . GLY A 1 69 ? -5.126 -8.590 -11.810 1.00 86.25 69 GLY A CA 1
ATOM 555 C C . GLY A 1 69 ? -5.665 -7.180 -11.553 1.00 86.25 69 GLY A C 1
ATOM 556 O O . GLY A 1 69 ? -4.985 -6.348 -10.955 1.00 86.25 69 GLY A O 1
ATOM 557 N N . ASP A 1 70 ? -6.857 -6.863 -12.065 1.00 90.75 70 ASP A N 1
ATOM 558 C CA . ASP A 1 70 ? -7.382 -5.493 -12.068 1.00 90.75 70 ASP A CA 1
ATOM 559 C C . ASP A 1 70 ? -8.127 -5.110 -10.767 1.00 90.75 70 ASP A C 1
ATOM 561 O O . ASP A 1 70 ? -9.147 -5.700 -10.431 1.00 90.75 70 ASP A O 1
ATOM 565 N N . PHE A 1 71 ? -7.641 -4.080 -10.058 1.00 95.00 71 PHE A N 1
ATOM 566 C CA . PHE A 1 71 ? -8.274 -3.452 -8.879 1.00 95.00 71 PHE A CA 1
ATOM 567 C C . PHE A 1 71 ? -8.031 -1.927 -8.846 1.00 95.00 71 PHE A C 1
ATOM 569 O O . PHE A 1 71 ? -7.401 -1.394 -9.753 1.00 95.00 71 PHE A O 1
ATOM 576 N N . SER A 1 72 ? -8.514 -1.172 -7.864 1.00 94.50 72 SER A N 1
ATOM 577 C CA . SER A 1 72 ? -8.229 0.271 -7.755 1.00 94.50 72 SER A CA 1
ATOM 578 C C . SER A 1 72 ? -7.531 0.608 -6.443 1.00 94.50 72 SER A C 1
ATOM 580 O O . SER A 1 72 ? -7.633 -0.112 -5.460 1.00 94.50 72 SER A O 1
ATOM 582 N N . LEU A 1 73 ? -6.758 1.691 -6.452 1.00 95.12 73 LEU A N 1
ATOM 583 C CA . LEU A 1 73 ? -6.223 2.320 -5.245 1.00 95.12 73 LEU A CA 1
ATOM 584 C C . LEU A 1 73 ? -6.665 3.784 -5.213 1.00 95.12 73 LEU A C 1
ATOM 586 O O . LEU A 1 73 ? -5.874 4.670 -4.922 1.00 95.12 73 LEU A O 1
ATOM 590 N N . GLY A 1 74 ? -7.932 4.033 -5.564 1.00 95.19 74 GLY A N 1
ATOM 591 C CA . GLY A 1 74 ? -8.535 5.339 -5.325 1.00 95.19 74 GLY A CA 1
ATOM 592 C C . GLY A 1 74 ? -8.757 5.553 -3.824 1.00 95.19 74 GLY A C 1
ATOM 593 O O . GLY A 1 74 ? -8.692 4.584 -3.060 1.00 95.19 74 GLY A O 1
ATOM 594 N N . PRO A 1 75 ? -9.087 6.779 -3.381 1.00 93.94 75 PRO A N 1
ATOM 595 C CA . PRO A 1 75 ? -9.196 7.087 -1.957 1.00 93.94 75 PRO A CA 1
ATOM 596 C C . PRO A 1 75 ? -10.124 6.108 -1.212 1.00 93.94 75 PRO A C 1
ATOM 598 O O . PRO A 1 75 ? -9.715 5.378 -0.317 1.00 93.94 75 PRO A O 1
ATOM 601 N N . LEU A 1 76 ? -11.377 5.953 -1.635 1.00 94.94 76 LEU A N 1
ATOM 602 C CA . LEU A 1 76 ? -12.310 5.074 -0.913 1.00 94.94 76 LEU A CA 1
ATOM 603 C C . LEU A 1 76 ? -11.896 3.589 -0.922 1.00 94.94 76 LEU A C 1
ATOM 605 O O . LEU A 1 76 ? -12.163 2.884 0.050 1.00 94.94 76 LEU A O 1
ATOM 609 N N . ASP A 1 77 ? -11.189 3.122 -1.954 1.00 96.00 77 ASP A N 1
ATOM 610 C CA . ASP A 1 77 ? -10.642 1.759 -1.982 1.00 96.00 77 ASP A CA 1
ATOM 611 C C . ASP A 1 77 ? -9.494 1.598 -0.983 1.00 96.00 77 ASP A C 1
ATOM 613 O O . ASP A 1 77 ? -9.445 0.613 -0.245 1.00 96.00 77 ASP A O 1
ATOM 617 N N . ILE A 1 78 ? -8.607 2.596 -0.916 1.00 95.81 78 ILE A N 1
ATOM 618 C CA . ILE A 1 78 ? -7.535 2.690 0.076 1.00 95.81 78 ILE A CA 1
ATOM 619 C C . ILE A 1 78 ? -8.126 2.627 1.490 1.00 95.81 78 ILE A C 1
ATOM 621 O O . ILE A 1 78 ? -7.718 1.772 2.278 1.00 95.81 78 ILE A O 1
ATOM 625 N N . ALA A 1 79 ? -9.142 3.444 1.789 1.00 95.19 79 ALA A N 1
ATOM 626 C CA . ALA A 1 79 ? -9.820 3.427 3.085 1.00 95.19 79 ALA A CA 1
ATOM 627 C C . ALA A 1 79 ? -10.440 2.055 3.397 1.00 95.19 79 ALA A C 1
ATOM 629 O O . ALA A 1 79 ? -10.308 1.554 4.515 1.00 95.19 79 ALA A O 1
ATOM 630 N N . ALA A 1 80 ? -11.074 1.408 2.417 1.00 96.69 80 ALA A N 1
ATOM 631 C CA . ALA A 1 80 ? -11.694 0.099 2.604 1.00 96.69 80 ALA A CA 1
ATOM 632 C C . ALA A 1 80 ? -10.675 -1.018 2.872 1.00 96.69 80 ALA A C 1
ATOM 634 O O . ALA A 1 80 ? -10.848 -1.803 3.816 1.00 96.69 80 ALA A O 1
ATOM 635 N N . ILE A 1 81 ? -9.599 -1.071 2.077 1.00 96.56 81 ILE A N 1
ATOM 636 C CA . ILE A 1 81 ? -8.487 -2.011 2.265 1.00 96.56 81 ILE A CA 1
ATOM 637 C C . ILE A 1 81 ? -7.861 -1.792 3.638 1.00 96.56 81 ILE A C 1
ATOM 639 O O . ILE A 1 81 ? -7.650 -2.753 4.381 1.00 96.56 81 ILE A O 1
ATOM 643 N N . TRP A 1 82 ? -7.599 -0.535 3.997 1.00 95.00 82 TRP A N 1
ATOM 644 C CA . TRP A 1 82 ? -6.916 -0.219 5.241 1.00 95.00 82 TRP A CA 1
ATOM 645 C C . TRP A 1 82 ? -7.769 -0.499 6.469 1.00 95.00 82 TRP A C 1
ATOM 647 O O . TRP A 1 82 ? -7.273 -1.056 7.445 1.00 95.00 82 TRP A O 1
ATOM 657 N N . GLY A 1 83 ? -9.072 -0.226 6.394 1.00 94.44 83 GLY A N 1
ATOM 658 C CA . GLY A 1 83 ? -10.017 -0.630 7.428 1.00 94.44 83 GLY A CA 1
ATOM 659 C C . GLY A 1 83 ? -9.982 -2.138 7.684 1.00 94.44 83 GLY A C 1
ATOM 660 O O . GLY A 1 83 ? -10.125 -2.572 8.823 1.00 94.44 83 GLY A O 1
ATOM 661 N N . ARG A 1 84 ? -9.757 -2.960 6.647 1.00 95.62 84 ARG A N 1
ATOM 662 C CA . ARG A 1 84 ? -9.602 -4.407 6.843 1.00 95.62 84 ARG A CA 1
ATOM 663 C C . ARG A 1 84 ? -8.227 -4.755 7.401 1.00 95.62 84 ARG A C 1
ATOM 665 O O . ARG A 1 84 ? -8.114 -5.617 8.271 1.00 95.62 84 ARG A O 1
ATOM 672 N N . ALA A 1 85 ? -7.184 -4.091 6.911 1.00 94.25 85 ALA A N 1
ATOM 673 C CA . ALA A 1 85 ? -5.822 -4.286 7.382 1.00 94.25 85 ALA A CA 1
ATOM 674 C C . ALA A 1 85 ? -5.702 -4.014 8.887 1.00 94.25 85 ALA A C 1
ATOM 676 O O . ALA A 1 85 ? -5.089 -4.809 9.591 1.00 94.25 85 ALA A O 1
ATOM 677 N N . THR A 1 86 ? -6.323 -2.953 9.404 1.00 91.94 86 THR A N 1
ATOM 678 C CA . THR A 1 86 ? -6.299 -2.629 10.839 1.00 91.94 86 THR A CA 1
ATOM 679 C C . THR A 1 86 ? -7.032 -3.667 11.688 1.00 91.94 86 THR A C 1
ATOM 681 O O . THR A 1 86 ? -6.581 -3.968 12.785 1.00 91.94 86 THR A O 1
ATOM 684 N N . GLU A 1 87 ? -8.100 -4.294 11.192 1.00 92.38 87 GLU A N 1
ATOM 685 C CA . GLU A 1 87 ? -8.769 -5.397 11.901 1.00 92.38 87 GLU A CA 1
ATOM 686 C C . GLU A 1 87 ? -7.919 -6.669 11.956 1.00 92.38 87 GLU A C 1
ATOM 688 O O . GLU A 1 87 ? -7.885 -7.371 12.968 1.00 92.38 87 GLU A O 1
ATOM 693 N N . VAL A 1 88 ? -7.233 -6.985 10.858 1.00 93.19 88 VAL A N 1
ATOM 694 C CA . VAL A 1 88 ? -6.426 -8.205 10.737 1.00 93.19 88 VAL A CA 1
ATOM 695 C C . VAL A 1 88 ? -5.076 -8.051 11.445 1.00 93.19 88 VAL A C 1
ATOM 697 O O . VAL A 1 88 ? -4.596 -8.980 12.098 1.00 93.19 88 VAL A O 1
ATOM 700 N N . PHE A 1 89 ? -4.485 -6.860 11.369 1.00 90.31 89 PHE A N 1
ATOM 701 C CA . PHE A 1 89 ? -3.196 -6.477 11.945 1.00 90.31 89 PHE A CA 1
ATOM 702 C C . PHE A 1 89 ? -3.390 -5.514 13.131 1.00 90.31 89 PHE A C 1
ATOM 704 O O . PHE A 1 89 ? -2.734 -4.484 13.235 1.00 90.31 89 PHE A O 1
ATOM 711 N N . TYR A 1 90 ? -4.274 -5.879 14.061 1.00 78.81 90 TYR A N 1
ATOM 712 C CA . TYR A 1 90 ? -4.847 -5.014 15.110 1.00 78.81 90 TYR A CA 1
ATOM 713 C C . TYR A 1 90 ? -3.916 -4.506 16.220 1.00 78.81 90 TYR A C 1
ATOM 715 O O . TYR A 1 90 ? -4.368 -3.797 17.118 1.00 78.81 90 TYR A O 1
ATOM 723 N N . SER A 1 91 ? -2.637 -4.879 16.227 1.00 75.19 91 SER A N 1
ATOM 724 C CA . SER A 1 91 ? -1.721 -4.494 17.306 1.00 75.19 91 SER A CA 1
ATOM 725 C C . 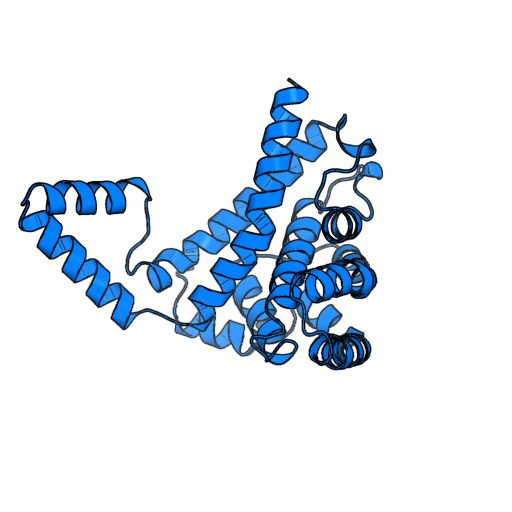SER A 1 91 ? -0.670 -3.523 16.789 1.00 75.19 91 SER A C 1
ATOM 727 O O . SER A 1 91 ? -0.260 -3.606 15.634 1.00 75.19 91 SER A O 1
ATOM 729 N N . SER A 1 92 ? -0.167 -2.643 17.657 1.00 70.25 92 SER A N 1
ATOM 730 C CA . SER A 1 92 ? 0.964 -1.769 17.321 1.00 70.25 92 SER A CA 1
ATOM 731 C C . SER A 1 92 ? 2.219 -2.558 16.922 1.00 70.25 92 SER A C 1
ATOM 733 O O . SER A 1 92 ? 3.011 -2.086 16.113 1.00 70.25 92 SER A O 1
ATOM 735 N N . TRP A 1 93 ? 2.361 -3.798 17.404 1.00 72.69 93 TRP A N 1
ATOM 736 C CA . TRP A 1 93 ? 3.418 -4.728 16.994 1.00 72.69 93 TRP A CA 1
ATOM 737 C C . TRP A 1 93 ? 3.261 -5.237 15.557 1.00 72.69 93 TRP A C 1
ATOM 739 O O . TRP A 1 93 ? 4.207 -5.792 15.005 1.00 72.69 93 TRP A O 1
ATOM 749 N N . HIS A 1 94 ? 2.096 -5.037 14.936 1.00 79.88 94 HIS A N 1
ATOM 750 C CA . HIS A 1 94 ? 1.834 -5.408 13.549 1.00 79.88 94 HIS A CA 1
ATOM 751 C C . HIS A 1 94 ? 2.032 -4.250 12.553 1.00 79.88 94 HIS A C 1
ATOM 753 O O . HIS A 1 94 ? 1.647 -4.354 11.388 1.00 79.88 94 HIS A O 1
ATOM 759 N N . LEU A 1 95 ? 2.631 -3.135 12.989 1.00 83.12 95 LEU A N 1
ATOM 760 C CA . LEU A 1 95 ? 2.912 -1.981 12.129 1.00 83.12 95 LEU A CA 1
ATOM 761 C C . LEU A 1 95 ? 3.742 -2.365 10.892 1.00 83.12 95 LEU A C 1
ATOM 763 O O . LEU A 1 95 ? 3.429 -1.942 9.787 1.00 83.12 95 LEU A O 1
ATOM 767 N N . TYR A 1 96 ? 4.734 -3.246 11.044 1.00 87.50 96 TYR A N 1
ATOM 768 C CA . TYR A 1 96 ? 5.551 -3.698 9.914 1.00 87.50 96 TYR A CA 1
ATOM 769 C C . TYR A 1 96 ? 4.749 -4.501 8.885 1.00 87.50 96 TYR A C 1
ATOM 771 O O . TYR A 1 96 ? 4.949 -4.336 7.689 1.00 87.50 96 TYR A O 1
ATOM 779 N N . GLN A 1 97 ? 3.820 -5.348 9.326 1.00 92.12 97 GLN A N 1
ATOM 780 C CA . GLN A 1 97 ? 2.934 -6.117 8.454 1.00 92.12 97 GLN A CA 1
ATOM 781 C C . GLN A 1 97 ? 2.054 -5.180 7.630 1.00 92.12 97 GLN A C 1
ATOM 783 O O . GLN A 1 97 ? 1.848 -5.420 6.443 1.00 92.12 97 GLN A O 1
ATOM 788 N N . ARG A 1 98 ? 1.583 -4.093 8.249 1.00 92.06 98 ARG A N 1
ATOM 789 C CA . ARG A 1 98 ? 0.828 -3.041 7.574 1.00 92.06 98 ARG A CA 1
ATOM 790 C C . ARG A 1 98 ? 1.693 -2.302 6.543 1.00 92.06 98 ARG A C 1
ATOM 792 O O . ARG A 1 98 ? 1.292 -2.247 5.383 1.00 92.06 98 ARG A O 1
ATOM 799 N N . TYR A 1 99 ? 2.909 -1.868 6.887 1.00 91.44 99 TYR A N 1
ATOM 800 C CA . TYR A 1 99 ? 3.852 -1.289 5.913 1.00 91.44 99 TYR A CA 1
ATOM 801 C C . TYR A 1 99 ? 4.129 -2.210 4.724 1.00 91.44 99 TYR A C 1
ATOM 803 O O . TYR A 1 99 ? 4.133 -1.769 3.574 1.00 91.44 99 TYR A O 1
ATOM 811 N N . GLU A 1 100 ? 4.345 -3.499 4.979 1.00 93.69 100 GLU A N 1
ATOM 812 C CA . GLU A 1 100 ? 4.581 -4.456 3.903 1.00 93.69 100 GLU A CA 1
ATOM 813 C C . GLU A 1 100 ? 3.309 -4.710 3.078 1.00 93.69 100 GLU A C 1
ATOM 815 O O . GLU A 1 100 ? 3.407 -4.828 1.861 1.00 93.69 100 GLU A O 1
ATOM 820 N N . LEU A 1 101 ? 2.111 -4.722 3.680 1.00 95.81 101 LEU A N 1
ATOM 821 C CA . LEU A 1 101 ? 0.845 -4.799 2.937 1.00 95.81 101 LEU A CA 1
ATOM 822 C C . LEU A 1 101 ? 0.659 -3.607 2.000 1.00 95.81 101 LEU A C 1
ATOM 824 O O . LEU A 1 101 ? 0.301 -3.806 0.839 1.00 95.81 101 LEU A O 1
ATOM 828 N N . ALA A 1 102 ? 0.935 -2.393 2.479 1.00 94.88 102 ALA A N 1
ATOM 829 C CA . ALA A 1 102 ? 0.924 -1.196 1.648 1.00 94.88 102 ALA A CA 1
ATOM 830 C C . ALA A 1 102 ? 1.907 -1.331 0.476 1.00 94.88 102 ALA A C 1
ATOM 832 O O . ALA A 1 102 ? 1.526 -1.147 -0.678 1.00 94.88 102 ALA A O 1
ATOM 833 N N . GLY A 1 103 ? 3.146 -1.753 0.751 1.00 95.44 103 GLY A N 1
ATOM 834 C CA . GLY A 1 103 ? 4.146 -2.020 -0.283 1.00 95.44 103 GLY A CA 1
ATOM 835 C C . GLY A 1 103 ? 3.680 -3.056 -1.312 1.00 95.44 103 GLY A C 1
ATOM 836 O O . GLY A 1 103 ? 3.815 -2.823 -2.513 1.00 95.44 103 GLY A O 1
ATOM 837 N N . MET A 1 104 ? 3.086 -4.169 -0.869 1.00 96.88 104 MET A N 1
ATOM 838 C CA . MET A 1 104 ? 2.543 -5.219 -1.741 1.00 96.88 104 MET A CA 1
ATOM 839 C C . MET A 1 104 ? 1.396 -4.700 -2.616 1.00 96.88 104 MET A C 1
ATOM 841 O O . MET A 1 104 ? 1.401 -4.938 -3.823 1.00 96.88 104 MET A O 1
ATOM 845 N N . ALA A 1 105 ? 0.442 -3.959 -2.047 1.00 96.56 105 ALA A N 1
ATOM 846 C CA . ALA A 1 105 ? -0.687 -3.400 -2.788 1.00 96.56 105 ALA A CA 1
ATOM 847 C C . ALA A 1 105 ? -0.237 -2.345 -3.811 1.00 96.56 105 ALA A C 1
ATOM 849 O O . ALA A 1 105 ? -0.603 -2.443 -4.984 1.00 96.56 105 ALA A O 1
ATOM 850 N N . CYS A 1 106 ? 0.604 -1.389 -3.402 1.00 96.38 106 CYS A N 1
ATOM 851 C CA . CYS A 1 106 ? 1.102 -0.323 -4.273 1.00 96.38 106 CYS A CA 1
ATOM 852 C C . CYS A 1 106 ? 1.975 -0.868 -5.407 1.00 96.38 106 CYS A C 1
ATOM 854 O O . CYS A 1 106 ? 1.781 -0.496 -6.563 1.00 96.38 106 CYS A O 1
ATOM 856 N N . SER A 1 107 ? 2.904 -1.782 -5.102 1.00 96.44 107 SER A N 1
ATOM 857 C CA . SER A 1 107 ? 3.761 -2.399 -6.124 1.00 96.44 107 SER A CA 1
ATOM 858 C C . SER A 1 107 ? 2.976 -3.296 -7.080 1.00 96.44 107 SER A C 1
ATOM 860 O O . SER A 1 107 ? 3.249 -3.278 -8.275 1.00 96.44 107 SER A O 1
ATOM 862 N N . SER A 1 108 ? 1.969 -4.031 -6.597 1.00 96.88 108 SER A N 1
ATOM 863 C CA . SER A 1 108 ? 1.092 -4.821 -7.472 1.00 96.88 108 SER A CA 1
ATOM 864 C C . SER A 1 108 ? 0.261 -3.914 -8.370 1.00 96.88 108 SER A C 1
ATOM 866 O O . SER A 1 108 ? 0.182 -4.145 -9.572 1.00 96.88 108 SER A O 1
ATOM 868 N N . TYR A 1 109 ? -0.316 -2.842 -7.818 1.00 96.62 109 TYR A N 1
ATOM 869 C CA . TYR A 1 109 ? -1.094 -1.871 -8.584 1.00 96.62 109 TYR A CA 1
ATOM 870 C C . TYR A 1 109 ? -0.272 -1.209 -9.693 1.00 96.62 109 TYR A C 1
ATOM 872 O O . TYR A 1 109 ? -0.782 -1.000 -10.799 1.00 96.62 109 TYR A O 1
ATOM 880 N N . SER A 1 110 ? 0.985 -0.870 -9.403 1.00 95.75 110 SER A N 1
ATOM 881 C CA . SER A 1 110 ? 1.825 -0.087 -10.303 1.00 95.75 110 SER A CA 1
ATOM 882 C C . SER A 1 110 ? 2.365 -0.882 -11.488 1.00 95.75 110 SER A C 1
ATOM 884 O O . SER A 1 110 ? 2.544 -0.312 -12.562 1.00 95.75 110 SER A O 1
ATOM 886 N N . ILE A 1 111 ? 2.534 -2.199 -11.349 1.00 95.44 111 ILE A N 1
ATOM 887 C CA . ILE A 1 111 ? 2.939 -3.067 -12.466 1.00 95.44 111 ILE A CA 1
ATOM 888 C C . ILE A 1 111 ? 1.768 -3.547 -13.326 1.00 95.44 111 ILE A C 1
ATOM 890 O O . ILE A 1 111 ? 1.973 -4.204 -14.348 1.00 95.44 111 ILE A O 1
ATOM 894 N N . ARG A 1 112 ? 0.522 -3.256 -12.936 1.00 90.75 112 ARG A N 1
ATOM 895 C CA . ARG A 1 112 ? -0.645 -3.710 -13.696 1.00 90.75 112 ARG A CA 1
ATOM 896 C C . ARG A 1 112 ? -0.601 -3.215 -15.129 1.00 90.75 112 ARG A C 1
ATOM 898 O O . ARG A 1 112 ? -0.210 -2.082 -15.410 1.00 90.75 112 ARG A O 1
ATOM 905 N N . ARG A 1 113 ? -1.072 -4.084 -16.027 1.00 88.00 113 ARG A N 1
ATOM 906 C CA . ARG A 1 113 ? -1.116 -3.867 -17.481 1.00 88.00 113 ARG A CA 1
ATOM 907 C C . ARG A 1 113 ? 0.262 -3.717 -18.136 1.00 88.00 113 ARG A C 1
ATOM 909 O O . ARG A 1 113 ? 0.318 -3.475 -19.340 1.00 88.00 113 ARG A O 1
ATOM 916 N N . LEU A 1 114 ? 1.358 -3.945 -17.405 1.00 90.44 114 LEU A N 1
ATOM 917 C CA . LEU A 1 114 ? 2.649 -4.206 -18.029 1.00 90.44 114 LEU A CA 1
ATOM 918 C C . LEU A 1 114 ? 2.608 -5.578 -18.698 1.00 90.44 114 LEU A C 1
ATOM 920 O O . LEU A 1 114 ? 2.454 -6.607 -18.048 1.00 90.44 114 LEU A O 1
ATOM 924 N N . GLY A 1 115 ? 2.761 -5.590 -20.020 1.00 81.44 115 GLY A N 1
ATOM 925 C CA . GLY A 1 115 ? 2.851 -6.829 -20.794 1.00 81.44 115 GLY A CA 1
ATOM 926 C C . GLY A 1 115 ? 4.213 -7.521 -20.697 1.00 81.44 115 GLY A C 1
ATOM 927 O O . GLY A 1 115 ? 4.365 -8.623 -21.218 1.00 81.44 115 GLY A O 1
ATOM 928 N N . ASN A 1 116 ? 5.213 -6.887 -20.073 1.00 89.88 116 ASN A N 1
ATOM 929 C CA . ASN A 1 116 ? 6.571 -7.415 -19.989 1.00 89.88 116 ASN A CA 1
ATOM 930 C C . ASN A 1 116 ? 6.694 -8.465 -18.859 1.00 89.88 116 ASN A C 1
ATOM 932 O O . ASN A 1 116 ? 6.574 -8.107 -17.685 1.00 89.88 116 ASN A O 1
ATOM 936 N N . PRO A 1 117 ? 7.018 -9.738 -19.172 1.00 90.31 117 PRO A N 1
ATOM 937 C CA . PRO A 1 117 ? 7.154 -10.801 -18.174 1.00 90.31 117 PRO A CA 1
ATOM 938 C C . PRO A 1 117 ? 8.246 -10.571 -17.121 1.00 90.31 117 PRO A C 1
ATOM 940 O O . PRO A 1 117 ? 8.200 -11.211 -16.072 1.00 90.31 117 PRO A O 1
ATOM 943 N N . ALA A 1 118 ? 9.218 -9.686 -17.374 1.00 92.38 118 ALA A N 1
ATOM 944 C CA . ALA A 1 118 ? 10.286 -9.365 -16.423 1.00 92.38 118 ALA A CA 1
ATOM 945 C C . ALA A 1 118 ? 9.765 -8.758 -15.105 1.00 92.38 118 ALA A C 1
ATOM 947 O O . ALA A 1 118 ? 10.453 -8.837 -14.090 1.00 92.38 118 ALA A O 1
ATOM 948 N N . TRP A 1 119 ? 8.553 -8.193 -15.122 1.00 94.88 119 TRP A N 1
ATOM 949 C CA . TRP A 1 119 ? 7.882 -7.597 -13.962 1.00 94.88 119 TRP A CA 1
ATOM 950 C C . TRP A 1 119 ? 7.044 -8.586 -13.150 1.00 94.88 119 TRP A C 1
ATOM 952 O O . TRP A 1 119 ? 6.507 -8.226 -12.104 1.00 94.88 119 TRP A O 1
ATOM 962 N N . ARG A 1 120 ? 6.925 -9.839 -13.599 1.00 92.56 120 ARG A N 1
ATOM 963 C CA . ARG A 1 120 ? 6.197 -10.867 -12.853 1.00 92.56 120 ARG A CA 1
ATOM 964 C C . ARG A 1 120 ? 6.886 -11.132 -11.511 1.00 92.56 120 ARG A C 1
ATOM 966 O O . ARG A 1 120 ? 8.111 -11.263 -11.472 1.00 92.56 120 ARG A O 1
ATOM 973 N N . ARG A 1 121 ? 6.115 -11.280 -10.429 1.00 93.75 121 ARG A N 1
ATOM 974 C CA . ARG A 1 121 ? 6.615 -11.421 -9.045 1.00 93.75 121 ARG A CA 1
ATOM 975 C C . ARG A 1 121 ? 7.390 -10.214 -8.535 1.00 93.75 121 ARG A C 1
ATOM 977 O O . ARG A 1 121 ? 8.100 -10.322 -7.532 1.00 93.75 121 ARG A O 1
ATOM 984 N N . PHE A 1 122 ? 7.263 -9.061 -9.188 1.00 96.44 122 PHE A N 1
ATOM 985 C CA . PHE A 1 122 ? 7.898 -7.837 -8.720 1.00 96.44 122 PHE A CA 1
ATOM 986 C C . PHE A 1 122 ? 7.475 -7.449 -7.289 1.00 96.44 122 PHE A C 1
ATOM 988 O O . PHE A 1 122 ? 8.376 -7.202 -6.488 1.00 96.44 122 PHE A O 1
ATOM 995 N N . PRO A 1 123 ? 6.181 -7.477 -6.899 1.00 96.25 123 PRO A N 1
ATOM 996 C CA . PRO A 1 123 ? 5.755 -7.159 -5.532 1.00 96.25 123 PRO A CA 1
ATOM 997 C C . PRO A 1 123 ? 6.443 -8.030 -4.482 1.00 96.25 123 PRO A C 1
ATOM 999 O O . PRO A 1 123 ? 6.924 -7.537 -3.460 1.00 96.25 123 PRO A O 1
ATOM 1002 N N . ARG A 1 124 ? 6.567 -9.331 -4.767 1.00 97.56 124 ARG A N 1
ATOM 1003 C CA . ARG A 1 124 ? 7.279 -10.271 -3.904 1.00 97.56 124 ARG A CA 1
ATOM 1004 C C . ARG A 1 124 ? 8.777 -9.984 -3.850 1.00 97.56 124 ARG A C 1
ATOM 1006 O O . ARG A 1 124 ? 9.351 -9.960 -2.762 1.00 97.56 124 ARG A O 1
ATOM 1013 N N . HIS A 1 125 ? 9.418 -9.750 -4.996 1.00 97.31 125 HIS A N 1
ATOM 1014 C CA . HIS A 1 125 ? 10.838 -9.401 -5.024 1.00 97.31 125 HIS A CA 1
ATOM 1015 C C . HIS A 1 125 ? 11.108 -8.126 -4.222 1.00 97.31 125 HIS A C 1
ATOM 1017 O O . HIS A 1 125 ? 12.060 -8.082 -3.439 1.00 97.31 125 HIS A O 1
ATOM 1023 N N . TRP A 1 126 ? 10.262 -7.111 -4.396 1.00 96.31 126 TRP A N 1
ATOM 1024 C CA . TRP A 1 126 ? 10.355 -5.846 -3.686 1.00 96.31 126 TRP A CA 1
ATOM 1025 C C . TRP A 1 126 ? 10.201 -6.036 -2.176 1.00 96.31 126 TRP A C 1
ATOM 1027 O O . TRP A 1 126 ? 11.072 -5.593 -1.430 1.00 96.31 126 TRP A O 1
ATOM 1037 N N . LEU A 1 127 ? 9.178 -6.769 -1.725 1.00 96.25 127 LEU A N 1
ATOM 1038 C CA . LEU A 1 127 ? 8.989 -7.145 -0.318 1.00 96.25 127 LEU A CA 1
ATOM 1039 C C . LEU A 1 127 ? 10.253 -7.787 0.276 1.00 96.25 127 LEU A C 1
ATOM 1041 O O . LEU A 1 127 ? 10.742 -7.378 1.330 1.00 96.25 127 LEU A O 1
ATOM 1045 N N . GLU A 1 128 ? 10.792 -8.799 -0.402 1.00 95.81 128 GLU A N 1
ATOM 1046 C CA . GLU A 1 128 ? 11.895 -9.606 0.120 1.00 95.81 128 GLU A CA 1
ATOM 1047 C C . GLU A 1 128 ? 13.233 -8.842 0.113 1.00 95.81 128 GLU A C 1
ATOM 1049 O O . GLU A 1 128 ? 14.036 -9.001 1.038 1.00 95.81 128 GLU A O 1
ATOM 1054 N N . ASN A 1 129 ? 13.472 -7.988 -0.892 1.00 94.38 129 ASN A N 1
ATOM 1055 C CA . ASN A 1 129 ? 14.805 -7.441 -1.172 1.00 94.38 129 ASN A CA 1
ATOM 1056 C C . ASN A 1 129 ? 14.921 -5.913 -1.047 1.00 94.38 129 ASN A C 1
ATOM 1058 O O . ASN A 1 129 ? 16.037 -5.430 -0.873 1.00 94.38 129 ASN A O 1
ATOM 1062 N N . ARG A 1 130 ? 13.813 -5.161 -1.137 1.00 91.56 130 ARG A N 1
ATOM 1063 C CA . ARG A 1 130 ? 13.771 -3.683 -1.232 1.00 91.56 130 ARG A CA 1
ATOM 1064 C C . ARG A 1 130 ? 14.789 -3.098 -2.212 1.00 91.56 130 ARG A C 1
ATOM 1066 O O . ARG A 1 130 ? 15.514 -2.163 -1.898 1.00 91.56 130 ARG A O 1
ATOM 1073 N N . ARG A 1 131 ? 14.852 -3.703 -3.392 1.00 94.50 131 ARG A N 1
ATOM 1074 C CA . ARG A 1 131 ? 15.633 -3.238 -4.539 1.00 94.50 131 ARG A CA 1
ATOM 1075 C C . ARG A 1 131 ? 14.924 -3.654 -5.815 1.00 94.50 131 ARG A C 1
ATOM 1077 O O . ARG A 1 131 ? 14.153 -4.619 -5.805 1.00 94.50 131 ARG A O 1
ATOM 1084 N N . LEU A 1 132 ? 15.201 -2.952 -6.903 1.00 95.50 132 LEU A N 1
ATOM 1085 C CA . LEU A 1 132 ? 14.705 -3.339 -8.217 1.00 95.50 132 LEU A CA 1
ATOM 1086 C C . LEU A 1 132 ? 15.413 -4.625 -8.695 1.00 95.50 132 LEU A C 1
ATOM 1088 O O . LEU A 1 132 ? 16.636 -4.728 -8.563 1.00 95.50 132 LEU A O 1
ATOM 1092 N N . PRO A 1 133 ? 14.685 -5.609 -9.259 1.00 94.75 133 PRO A N 1
ATOM 1093 C CA . PRO A 1 133 ? 15.307 -6.742 -9.931 1.00 94.75 133 PRO A CA 1
ATOM 1094 C C . PRO A 1 133 ? 16.223 -6.282 -11.070 1.00 94.75 133 PRO A C 1
ATOM 1096 O O . PRO A 1 133 ? 15.834 -5.459 -11.895 1.00 94.75 133 PRO A O 1
ATOM 1099 N N . GLU A 1 134 ? 17.406 -6.884 -11.199 1.00 93.31 134 GLU A N 1
ATOM 1100 C CA . GLU A 1 134 ? 18.338 -6.566 -12.295 1.00 93.31 134 GLU A CA 1
ATOM 1101 C C . GLU A 1 134 ? 17.697 -6.740 -13.682 1.00 93.31 134 GLU A C 1
ATOM 1103 O O . GLU A 1 134 ? 17.987 -5.993 -14.613 1.00 93.31 134 GLU A O 1
ATOM 1108 N N . THR A 1 135 ? 16.764 -7.688 -13.804 1.00 91.75 135 THR A N 1
ATOM 1109 C CA . THR A 1 135 ? 16.045 -8.002 -15.044 1.00 91.75 135 THR A CA 1
ATOM 1110 C C . THR A 1 135 ? 15.131 -6.886 -15.543 1.00 91.75 135 THR A C 1
ATOM 1112 O O . THR A 1 135 ? 14.796 -6.893 -16.725 1.00 91.75 135 THR A O 1
ATOM 1115 N N . ILE A 1 136 ? 14.710 -5.954 -14.680 1.00 93.75 136 ILE A N 1
ATOM 1116 C CA . ILE A 1 136 ? 13.844 -4.827 -15.067 1.00 93.75 136 ILE A CA 1
ATOM 1117 C C . ILE A 1 136 ? 14.621 -3.522 -15.267 1.00 93.75 136 ILE A C 1
ATOM 1119 O O . ILE A 1 136 ? 14.070 -2.571 -15.813 1.00 93.75 136 ILE A O 1
ATOM 1123 N N . LEU A 1 137 ? 15.900 -3.464 -14.866 1.00 92.69 137 LEU A N 1
ATOM 1124 C CA . LEU A 1 137 ? 16.701 -2.234 -14.927 1.00 92.69 137 LEU A CA 1
ATOM 1125 C C . LEU A 1 137 ? 16.921 -1.733 -16.356 1.00 92.69 137 LEU A C 1
ATOM 1127 O O . LEU A 1 137 ? 17.152 -0.549 -16.557 1.00 92.69 137 LEU A O 1
ATOM 1131 N N . THR A 1 138 ? 16.848 -2.610 -17.355 1.00 90.06 138 THR A N 1
ATOM 1132 C CA . THR A 1 138 ? 16.969 -2.235 -18.771 1.00 90.06 138 THR A CA 1
ATOM 1133 C C . THR A 1 138 ? 15.625 -1.886 -19.419 1.00 90.06 138 THR A C 1
ATOM 1135 O O . THR A 1 138 ? 15.604 -1.361 -20.533 1.00 90.06 138 THR A O 1
ATOM 1138 N N . ASP A 1 139 ? 14.498 -2.130 -18.742 1.00 94.00 139 ASP A N 1
ATOM 1139 C CA . ASP A 1 139 ? 13.156 -1.823 -19.240 1.00 94.00 139 ASP A CA 1
ATOM 1140 C C . ASP A 1 139 ? 12.713 -0.417 -18.820 1.00 94.00 1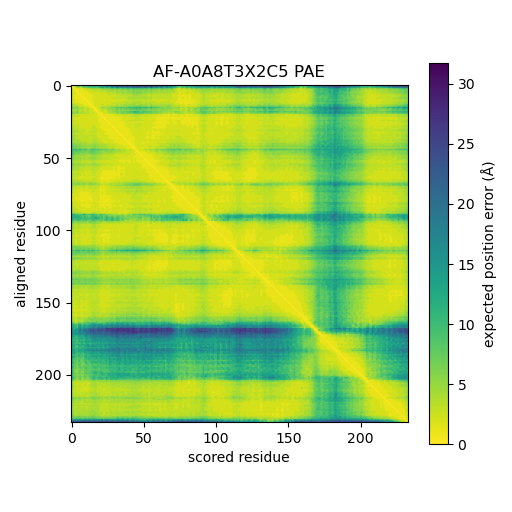39 ASP A C 1
ATOM 1142 O O . ASP A 1 139 ? 11.859 -0.223 -17.951 1.00 94.00 139 ASP A O 1
ATOM 1146 N N . ARG A 1 140 ? 13.287 0.595 -19.476 1.00 93.50 140 ARG A N 1
ATOM 1147 C CA . ARG A 1 140 ? 12.973 2.003 -19.194 1.00 93.50 140 ARG A CA 1
ATOM 1148 C C . ARG A 1 140 ? 11.479 2.323 -19.322 1.00 93.50 140 ARG A C 1
ATOM 1150 O O . ARG A 1 140 ? 10.966 3.124 -18.546 1.00 93.50 140 ARG A O 1
ATOM 1157 N N . ALA A 1 141 ? 10.777 1.716 -20.281 1.00 94.62 141 ALA A N 1
ATOM 1158 C CA . ALA A 1 141 ? 9.342 1.939 -20.463 1.00 94.62 141 ALA A CA 1
ATOM 1159 C C . ALA A 1 141 ? 8.537 1.393 -19.273 1.00 94.62 141 ALA A C 1
ATOM 1161 O O . ALA A 1 141 ? 7.670 2.097 -18.754 1.00 94.62 141 ALA A O 1
ATOM 1162 N N . GLY A 1 142 ? 8.873 0.188 -18.802 1.00 96.38 142 GLY A N 1
ATOM 1163 C CA . GLY A 1 142 ? 8.313 -0.379 -17.578 1.00 96.38 142 GLY A CA 1
ATOM 1164 C C . GLY A 1 142 ? 8.597 0.486 -16.350 1.00 96.38 142 GLY A C 1
ATOM 1165 O O . GLY A 1 142 ? 7.670 0.811 -15.615 1.00 96.38 142 GLY A O 1
ATOM 1166 N N . LEU A 1 143 ? 9.844 0.938 -16.163 1.00 96.69 143 LEU A N 1
ATOM 1167 C CA . LEU A 1 143 ? 10.225 1.787 -15.024 1.00 96.69 143 LEU A CA 1
ATOM 1168 C C . LEU A 1 143 ? 9.399 3.085 -14.984 1.00 96.69 143 LEU A C 1
ATOM 1170 O O . LEU A 1 143 ? 8.862 3.452 -13.937 1.00 96.69 143 LEU A O 1
ATOM 1174 N N . VAL A 1 144 ? 9.253 3.755 -16.133 1.00 95.81 144 VAL A N 1
ATOM 1175 C CA . VAL A 1 144 ? 8.442 4.978 -16.259 1.00 95.81 144 VAL A CA 1
ATOM 1176 C C . VAL A 1 144 ? 6.965 4.696 -15.987 1.00 95.81 144 VAL A C 1
ATOM 1178 O O . VAL A 1 144 ? 6.338 5.458 -15.256 1.00 95.81 144 VAL A O 1
ATOM 1181 N N . HIS A 1 145 ? 6.410 3.603 -16.522 1.00 96.25 145 HIS A N 1
ATOM 1182 C CA . HIS A 1 145 ? 5.025 3.199 -16.252 1.00 96.25 145 HIS A CA 1
ATOM 1183 C C . HIS A 1 145 ? 4.782 3.010 -14.757 1.00 96.25 145 HIS A C 1
ATOM 1185 O O . HIS A 1 145 ? 3.864 3.614 -14.210 1.00 96.25 145 HIS A O 1
ATOM 1191 N N . VAL A 1 146 ? 5.627 2.228 -14.080 1.00 96.81 146 VAL A N 1
ATOM 1192 C CA . VAL A 1 146 ? 5.485 1.979 -12.639 1.00 96.81 146 VAL A CA 1
ATOM 1193 C C . VAL A 1 146 ? 5.560 3.284 -11.856 1.00 96.81 146 VAL A C 1
ATOM 1195 O O . VAL A 1 146 ? 4.710 3.518 -11.000 1.00 96.81 146 VAL A O 1
ATOM 1198 N N . ARG A 1 147 ? 6.510 4.170 -12.181 1.00 95.88 147 ARG A N 1
ATOM 1199 C CA . ARG A 1 147 ? 6.626 5.482 -11.530 1.00 95.88 147 ARG A CA 1
ATOM 1200 C C . ARG A 1 147 ? 5.367 6.335 -11.714 1.00 95.88 147 ARG A C 1
ATOM 1202 O O . ARG A 1 147 ? 4.896 6.912 -10.741 1.00 95.88 147 ARG A O 1
ATOM 1209 N N . LEU A 1 148 ? 4.802 6.390 -12.922 1.00 95.44 148 LEU A N 1
ATOM 1210 C CA . LEU A 1 148 ? 3.558 7.126 -13.183 1.00 95.44 148 LEU A CA 1
ATOM 1211 C C . LEU A 1 148 ? 2.385 6.558 -12.374 1.00 95.44 148 LEU A C 1
ATOM 1213 O O . LEU A 1 148 ? 1.626 7.311 -11.775 1.00 95.44 148 LEU A O 1
ATOM 1217 N N . ARG A 1 149 ? 2.271 5.229 -12.297 1.00 95.69 149 ARG A N 1
ATOM 1218 C CA . ARG A 1 149 ? 1.213 4.565 -11.524 1.00 95.69 149 ARG A CA 1
ATOM 1219 C C . ARG A 1 149 ? 1.362 4.759 -10.016 1.00 95.69 149 ARG A C 1
ATOM 1221 O O . ARG A 1 149 ? 0.353 4.739 -9.322 1.00 95.69 149 ARG A O 1
ATOM 1228 N N . LEU A 1 150 ? 2.583 4.930 -9.507 1.00 95.50 150 LEU A N 1
ATOM 1229 C CA . LEU A 1 150 ? 2.799 5.341 -8.117 1.00 95.50 150 LEU A CA 1
ATOM 1230 C C . LEU A 1 150 ? 2.320 6.777 -7.880 1.00 95.50 150 LEU A C 1
ATOM 1232 O O . LEU A 1 150 ? 1.687 7.013 -6.859 1.00 95.50 150 LEU A O 1
ATOM 1236 N N . GLY A 1 151 ? 2.533 7.684 -8.839 1.00 94.19 151 GLY A N 1
ATOM 1237 C CA . GLY A 1 151 ? 2.004 9.052 -8.786 1.00 94.19 151 GLY A CA 1
ATOM 1238 C C . GLY A 1 151 ? 0.478 9.104 -8.658 1.00 94.19 151 GLY A C 1
ATOM 1239 O O . GLY A 1 151 ? -0.037 9.854 -7.845 1.00 94.19 151 GLY A O 1
ATOM 1240 N N . GLU A 1 152 ? -0.259 8.227 -9.346 1.00 94.62 152 GLU A N 1
ATOM 1241 C CA . GLU A 1 152 ? -1.724 8.134 -9.173 1.00 94.62 152 GLU A CA 1
ATOM 1242 C C . GLU A 1 152 ? -2.147 7.732 -7.744 1.00 94.62 152 GLU A C 1
ATOM 1244 O O . GLU A 1 152 ? -3.225 8.101 -7.269 1.00 94.62 152 GLU A O 1
ATOM 1249 N N . ILE A 1 153 ? -1.323 6.927 -7.061 1.00 94.38 153 ILE A N 1
ATOM 1250 C CA . ILE A 1 153 ? -1.573 6.560 -5.664 1.00 94.38 153 ILE A CA 1
ATOM 1251 C C . ILE A 1 153 ? -1.257 7.758 -4.765 1.00 94.38 153 ILE A C 1
ATOM 1253 O O . ILE A 1 153 ? -2.029 8.024 -3.852 1.00 94.38 153 ILE A O 1
ATOM 1257 N N . GLU A 1 154 ? -0.171 8.492 -5.030 1.00 92.00 154 GLU A N 1
ATOM 1258 C CA . GLU A 1 154 ? 0.161 9.735 -4.316 1.00 92.00 154 GLU A CA 1
ATOM 1259 C C . GLU A 1 154 ? -0.971 10.765 -4.444 1.00 92.00 154 GLU A C 1
ATOM 1261 O O . GLU A 1 154 ? -1.471 11.224 -3.424 1.00 92.00 154 GLU A O 1
ATOM 1266 N N . GLU A 1 155 ? -1.490 11.005 -5.651 1.00 90.75 155 GLU A N 1
ATOM 1267 C CA . GLU A 1 155 ? -2.668 11.862 -5.882 1.00 90.75 155 GLU A CA 1
ATOM 1268 C C . GLU A 1 155 ? -3.902 11.379 -5.093 1.00 90.75 155 GLU A C 1
ATOM 1270 O O . GLU A 1 155 ? -4.700 12.168 -4.584 1.00 90.75 155 GLU A O 1
ATOM 1275 N N . SER A 1 156 ? -4.069 10.060 -4.949 1.00 92.12 156 SER A N 1
ATOM 1276 C CA . SER A 1 156 ? -5.144 9.489 -4.127 1.00 92.12 156 SER A CA 1
ATOM 1277 C C . SER A 1 156 ? -4.911 9.696 -2.627 1.00 92.12 156 SER A C 1
ATOM 1279 O O . SER A 1 156 ? -5.882 9.764 -1.871 1.00 92.12 156 SER A O 1
ATOM 1281 N N . LEU A 1 157 ? -3.653 9.795 -2.185 1.00 90.25 157 LEU A N 1
ATOM 1282 C CA . LEU A 1 157 ? -3.300 10.117 -0.804 1.00 90.25 157 LEU A CA 1
ATOM 1283 C C . LEU A 1 157 ? -3.474 11.607 -0.497 1.00 90.25 157 LEU A C 1
ATOM 1285 O O . LEU A 1 157 ? -3.974 11.927 0.577 1.00 90.25 157 LEU A O 1
ATOM 1289 N N . GLU A 1 158 ? -3.153 12.491 -1.442 1.00 87.75 158 GLU A N 1
ATOM 1290 C CA . GLU A 1 158 ? -3.345 13.947 -1.317 1.00 87.75 158 GLU A CA 1
ATOM 1291 C C . GLU A 1 158 ? -4.815 14.313 -1.048 1.00 87.75 158 GLU A C 1
ATOM 1293 O O . GLU A 1 158 ? -5.118 15.264 -0.327 1.00 87.75 158 GLU A O 1
ATOM 1298 N N . ALA A 1 159 ? -5.764 13.498 -1.526 1.00 87.19 159 ALA A N 1
ATOM 1299 C CA . ALA A 1 159 ? -7.184 13.658 -1.201 1.00 87.19 159 ALA A CA 1
ATOM 1300 C C . ALA A 1 159 ? -7.481 13.592 0.316 1.00 87.19 159 ALA A C 1
ATOM 1302 O O . ALA A 1 159 ? -8.537 14.055 0.760 1.00 87.19 159 ALA A O 1
ATOM 1303 N N . TYR A 1 160 ? -6.572 13.028 1.119 1.00 86.62 160 TYR A N 1
ATOM 1304 C CA . TYR A 1 160 ? -6.673 12.977 2.576 1.00 86.62 160 TYR A CA 1
ATOM 1305 C C . TYR A 1 160 ? -6.005 14.143 3.300 1.00 86.62 160 TYR A C 1
ATOM 1307 O O . TYR A 1 160 ? -6.237 14.294 4.502 1.00 86.62 160 TYR A O 1
ATOM 1315 N N . ASP A 1 161 ? -5.228 14.984 2.614 1.00 81.31 161 ASP A N 1
ATOM 1316 C CA . ASP A 1 161 ? -4.430 16.038 3.250 1.00 81.31 161 ASP A CA 1
ATOM 1317 C C . ASP A 1 161 ? -5.291 17.002 4.056 1.00 81.31 161 ASP A C 1
ATOM 1319 O O . ASP A 1 161 ? -4.916 17.415 5.147 1.00 81.31 161 ASP A O 1
ATOM 1323 N N . VAL A 1 162 ? -6.514 17.282 3.607 1.00 77.56 162 VAL A N 1
ATOM 1324 C CA . VAL A 1 162 ? -7.449 18.128 4.356 1.00 77.56 162 VAL A CA 1
ATOM 1325 C C . VAL A 1 162 ? -7.821 17.560 5.738 1.00 77.56 162 VAL A C 1
ATOM 1327 O O . VAL A 1 162 ? -8.163 18.325 6.644 1.00 77.56 162 VAL A O 1
ATOM 1330 N N . TYR A 1 163 ? -7.742 16.238 5.921 1.00 78.88 163 TYR A N 1
ATOM 1331 C CA . TYR A 1 163 ? -8.031 15.539 7.179 1.00 78.88 163 TYR A CA 1
ATOM 1332 C C . TYR A 1 163 ? -6.800 15.368 8.075 1.00 78.88 163 TYR A C 1
ATOM 1334 O O . TYR A 1 163 ? -6.959 15.204 9.283 1.00 78.88 163 TYR A O 1
ATOM 1342 N N . ILE A 1 164 ? -5.599 15.415 7.497 1.00 75.25 164 ILE A N 1
ATOM 1343 C CA . ILE A 1 164 ? -4.320 15.299 8.216 1.00 75.25 164 ILE A CA 1
ATOM 1344 C C . ILE A 1 164 ? -3.814 16.695 8.589 1.00 75.25 164 ILE A C 1
ATOM 1346 O O . ILE A 1 164 ? -3.488 16.980 9.738 1.00 75.25 164 ILE A O 1
ATOM 1350 N N . CYS A 1 165 ? -3.796 17.580 7.597 1.00 69.44 165 CYS A N 1
ATOM 1351 C CA . CYS A 1 165 ? -3.189 18.901 7.621 1.00 69.44 165 CYS A CA 1
ATOM 1352 C C . CYS A 1 165 ? -4.210 20.037 7.785 1.00 69.44 165 CYS A C 1
ATOM 1354 O O . CYS A 1 165 ? -3.801 21.193 7.868 1.00 69.44 165 CYS A O 1
ATOM 1356 N N . GLY A 1 166 ? -5.520 19.758 7.865 1.00 62.50 166 GLY A N 1
ATOM 1357 C CA . GLY A 1 166 ? -6.568 20.766 8.116 1.00 62.50 166 GLY A CA 1
ATOM 1358 C C . GLY A 1 166 ? -6.825 21.734 6.949 1.00 62.50 166 GLY A C 1
ATOM 1359 O O . GLY A 1 166 ? -7.717 22.587 7.023 1.00 62.50 166 GLY A O 1
ATOM 1360 N N . ALA A 1 167 ? -6.066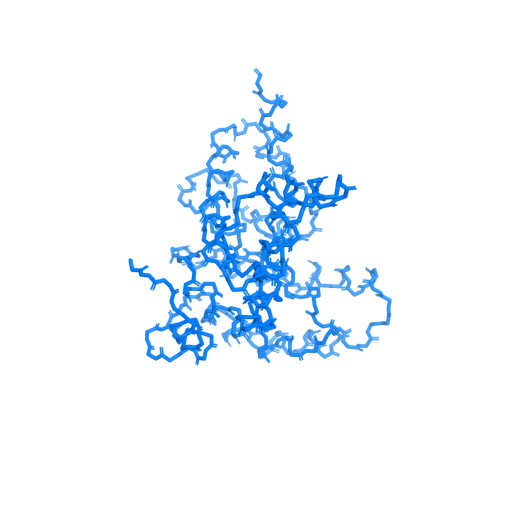 21.589 5.864 1.00 65.50 167 ALA A N 1
ATOM 1361 C CA . ALA A 1 167 ? -6.136 22.340 4.619 1.00 65.50 167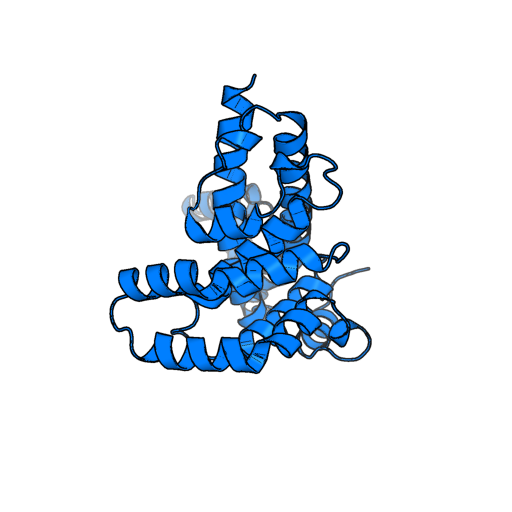 ALA A CA 1
ATOM 1362 C C . ALA A 1 167 ? -5.659 21.447 3.462 1.00 65.50 167 ALA A C 1
ATOM 1364 O O . ALA A 1 167 ? -4.937 20.479 3.695 1.00 65.50 167 ALA A O 1
ATOM 1365 N N . GLU A 1 168 ? -6.051 21.778 2.230 1.00 61.94 168 GLU A N 1
ATOM 1366 C CA . GLU A 1 168 ? -5.403 21.218 1.038 1.00 61.94 168 GLU A CA 1
ATOM 1367 C C . GLU A 1 168 ? -3.931 21.643 1.073 1.00 61.94 168 GLU A C 1
ATOM 1369 O O . GLU A 1 168 ? -3.615 22.837 1.057 1.00 61.94 168 GLU A O 1
ATOM 1374 N N . TYR A 1 169 ? -3.041 20.673 1.254 1.00 58.19 169 TYR A N 1
ATOM 1375 C CA . TYR A 1 169 ? -1.638 20.936 1.519 1.00 58.19 169 TYR A CA 1
ATOM 1376 C C . TYR A 1 169 ? -0.912 21.179 0.195 1.00 58.19 169 TYR A C 1
ATOM 1378 O O . TYR A 1 169 ? -0.801 20.294 -0.642 1.00 58.19 169 TYR A O 1
ATOM 1386 N N . THR A 1 170 ? -0.373 22.380 0.002 1.00 54.78 170 THR A N 1
ATOM 1387 C CA . THR A 1 170 ? 0.770 22.571 -0.895 1.00 54.78 170 THR A CA 1
ATOM 1388 C C . THR A 1 170 ? 1.985 22.738 0.007 1.00 54.78 170 THR A C 1
ATOM 1390 O O . THR A 1 170 ? 2.002 23.634 0.850 1.00 54.78 170 THR A O 1
ATOM 1393 N N . GLY A 1 171 ? 2.978 21.847 -0.091 1.00 55.16 171 GLY A N 1
ATOM 1394 C CA . GLY A 1 171 ? 4.133 21.834 0.825 1.00 55.16 171 GLY A CA 1
ATOM 1395 C C . GLY A 1 171 ? 4.822 23.191 0.982 1.00 55.16 171 GLY A C 1
ATOM 1396 O O . GLY A 1 171 ? 5.201 23.573 2.088 1.00 55.16 171 GLY A O 1
ATOM 1397 N N . ASP A 1 172 ? 4.846 23.975 -0.094 1.00 62.56 172 ASP A N 1
ATOM 1398 C CA . ASP A 1 172 ? 5.417 25.321 -0.123 1.00 62.56 172 ASP A CA 1
ATOM 1399 C C . ASP A 1 172 ? 4.659 26.337 0.756 1.00 62.56 172 ASP A C 1
ATOM 1401 O O . ASP A 1 172 ? 5.255 27.297 1.248 1.00 62.56 172 ASP A O 1
ATOM 1405 N N . PHE A 1 173 ? 3.354 26.152 0.981 1.00 69.81 173 PHE A N 1
ATOM 1406 C CA . PHE A 1 173 ? 2.518 27.101 1.722 1.00 69.81 173 PHE A CA 1
ATOM 1407 C C . PHE A 1 173 ? 2.718 26.998 3.238 1.00 69.81 173 PHE A C 1
ATOM 1409 O O . PHE A 1 173 ? 2.846 28.019 3.913 1.00 69.81 173 PHE A O 1
ATOM 1416 N N . ALA A 1 174 ? 2.796 25.782 3.785 1.00 69.25 174 ALA A N 1
ATOM 1417 C CA . ALA A 1 174 ? 3.011 25.584 5.219 1.00 69.25 174 ALA A CA 1
ATOM 1418 C C . ALA A 1 174 ? 4.430 25.993 5.646 1.00 69.25 174 ALA A C 1
ATOM 1420 O O . ALA A 1 174 ? 4.598 26.672 6.661 1.00 69.25 174 ALA A O 1
ATOM 1421 N N . GLU A 1 175 ? 5.447 25.655 4.845 1.00 73.94 175 GLU A N 1
ATOM 1422 C CA . GLU A 1 175 ? 6.825 26.085 5.103 1.00 73.94 175 GLU A CA 1
ATOM 1423 C C . GLU A 1 175 ? 6.984 27.611 5.024 1.00 73.94 175 GLU A C 1
ATOM 1425 O O . GLU A 1 175 ? 7.716 28.198 5.826 1.00 73.94 175 GLU A O 1
ATOM 1430 N N . ASP A 1 176 ? 6.291 28.279 4.094 1.00 82.62 176 ASP A N 1
ATOM 1431 C CA . ASP A 1 176 ? 6.282 29.744 4.015 1.00 82.62 176 ASP A CA 1
ATOM 1432 C C . ASP A 1 176 ? 5.612 30.389 5.232 1.00 82.62 176 ASP A C 1
ATOM 1434 O O . ASP A 1 176 ? 6.166 31.328 5.811 1.00 82.62 176 ASP A O 1
ATOM 1438 N N . LEU A 1 177 ? 4.471 29.851 5.673 1.00 82.00 177 LEU A N 1
ATOM 1439 C CA . LEU A 1 177 ? 3.780 30.327 6.869 1.00 82.00 177 LEU A CA 1
ATOM 1440 C C . LEU A 1 177 ? 4.647 30.185 8.127 1.00 82.00 177 LEU A C 1
ATOM 1442 O O . LEU A 1 177 ? 4.783 31.160 8.867 1.00 82.00 177 LEU A O 1
ATOM 1446 N N . ILE A 1 178 ? 5.295 29.033 8.335 1.00 81.75 178 ILE A N 1
ATOM 1447 C CA . ILE A 1 178 ? 6.212 28.810 9.469 1.00 81.75 178 ILE A CA 1
ATOM 1448 C C . ILE A 1 178 ? 7.388 29.794 9.411 1.00 81.75 178 ILE A C 1
ATOM 1450 O O . ILE A 1 178 ? 7.742 30.423 10.410 1.00 81.75 178 ILE A O 1
ATOM 1454 N N . ARG A 1 179 ? 7.982 29.996 8.227 1.00 88.25 179 ARG A N 1
ATOM 1455 C CA . ARG A 1 179 ? 9.094 30.945 8.049 1.00 88.25 179 ARG A CA 1
ATOM 1456 C C . ARG A 1 179 ? 8.681 32.380 8.389 1.00 88.25 179 ARG A C 1
ATOM 1458 O O . ARG A 1 179 ? 9.454 33.111 9.010 1.00 88.25 179 ARG A O 1
ATOM 1465 N N . ARG A 1 180 ? 7.478 32.793 7.977 1.00 87.50 180 ARG A N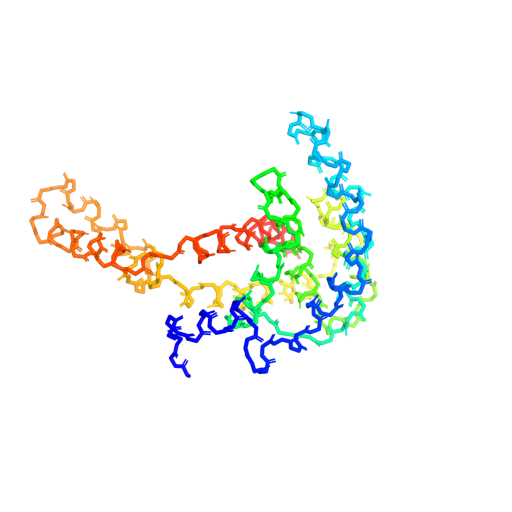 1
ATOM 1466 C CA . ARG A 1 180 ? 6.922 34.129 8.244 1.00 87.50 180 ARG A CA 1
ATOM 1467 C C . ARG A 1 180 ? 6.548 34.313 9.712 1.00 87.50 180 ARG A C 1
ATOM 1469 O O . ARG A 1 180 ? 6.830 35.370 10.274 1.00 87.50 180 ARG A O 1
ATOM 1476 N N . GLU A 1 181 ? 6.003 33.285 10.354 1.00 86.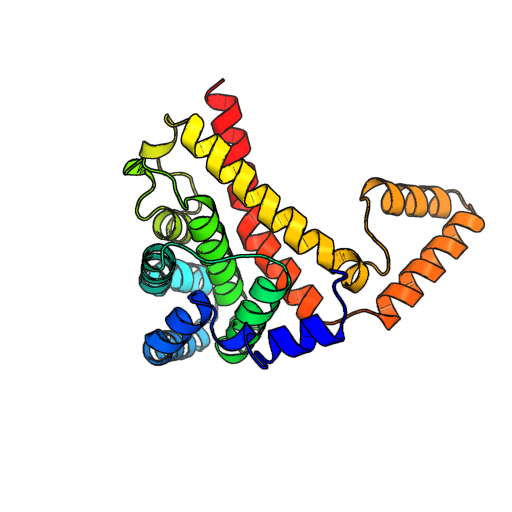69 181 GLU A N 1
ATOM 1477 C CA . GLU A 1 181 ? 5.750 33.276 11.798 1.00 86.69 181 GLU A CA 1
ATOM 1478 C C . GLU A 1 181 ? 7.052 33.474 12.587 1.00 86.69 181 GLU A C 1
ATOM 1480 O O . GLU A 1 181 ? 7.128 34.359 13.440 1.00 86.69 181 GLU A O 1
ATOM 1485 N N . MET A 1 182 ? 8.116 32.737 12.239 1.00 86.75 182 MET A N 1
ATOM 1486 C CA . MET A 1 182 ? 9.444 32.912 12.844 1.00 86.75 182 MET A CA 1
ATOM 1487 C C . MET A 1 182 ? 10.010 34.328 12.640 1.00 86.75 182 MET A C 1
ATOM 1489 O O . MET A 1 182 ? 10.810 34.795 13.452 1.00 86.75 182 MET A O 1
ATOM 1493 N N . ALA A 1 183 ? 9.586 35.028 11.583 1.00 89.75 183 ALA A N 1
ATOM 1494 C CA . ALA A 1 183 ? 9.923 36.427 11.321 1.00 89.75 183 ALA A CA 1
ATOM 1495 C C . ALA A 1 183 ? 9.014 37.440 12.057 1.00 89.75 183 ALA A C 1
ATOM 1497 O O . ALA A 1 183 ? 9.208 38.649 11.916 1.00 89.75 183 ALA A O 1
ATOM 1498 N N . GLY A 1 184 ? 8.052 36.975 12.861 1.00 86.81 184 GLY A N 1
ATOM 1499 C CA . GLY A 1 184 ? 7.147 37.805 13.662 1.00 86.81 184 GLY A CA 1
ATOM 1500 C C . GLY A 1 184 ? 5.891 38.284 12.926 1.00 86.81 184 GLY A C 1
ATOM 1501 O O . GLY A 1 184 ? 5.248 39.239 13.376 1.00 86.81 184 GLY A O 1
ATOM 1502 N N . ASP A 1 185 ? 5.541 37.661 11.799 1.00 92.25 185 ASP A N 1
ATOM 1503 C CA . ASP A 1 185 ? 4.337 37.983 11.035 1.00 92.25 185 ASP A CA 1
ATOM 1504 C C . ASP A 1 185 ? 3.070 37.469 11.744 1.00 92.25 185 ASP A C 1
ATOM 1506 O O . ASP A 1 185 ? 2.763 36.278 11.742 1.00 92.25 185 ASP A O 1
ATOM 1510 N N . LYS A 1 186 ? 2.302 38.397 12.327 1.00 89.19 186 LYS A N 1
ATOM 1511 C CA . LYS A 1 186 ? 1.054 38.094 13.048 1.00 89.19 186 LYS A CA 1
ATOM 1512 C C . LYS A 1 186 ? -0.049 37.532 12.153 1.00 89.19 186 LYS A C 1
ATOM 1514 O O . LYS A 1 186 ? -0.934 36.840 12.655 1.00 89.19 186 LYS A O 1
ATOM 1519 N N . GLU A 1 187 ? -0.043 37.861 10.862 1.00 88.00 187 GLU A N 1
ATOM 1520 C CA . GLU A 1 187 ? -0.989 37.281 9.912 1.00 88.00 187 GLU A CA 1
ATOM 1521 C C . GLU A 1 187 ? -0.650 35.804 9.705 1.00 88.00 187 GLU A C 1
ATOM 1523 O O . GLU A 1 187 ? -1.539 34.963 9.833 1.00 88.00 187 GLU A O 1
ATOM 1528 N N . ALA A 1 188 ? 0.633 35.480 9.511 1.00 85.81 188 ALA A N 1
ATOM 1529 C CA . ALA A 1 188 ? 1.095 34.098 9.410 1.00 85.81 188 ALA A CA 1
ATOM 1530 C C . ALA A 1 188 ? 0.788 33.288 10.681 1.00 85.81 188 ALA A C 1
ATOM 1532 O O . ALA A 1 188 ? 0.254 32.187 10.566 1.00 85.81 188 ALA A O 1
ATOM 1533 N N . THR A 1 189 ? 1.008 33.857 11.875 1.00 85.56 189 THR A N 1
ATOM 1534 C CA . THR A 1 189 ? 0.622 33.218 13.149 1.00 85.56 189 THR A CA 1
ATOM 1535 C C . THR A 1 189 ? -0.868 32.880 13.183 1.00 85.56 189 THR A C 1
ATOM 1537 O O . THR A 1 189 ? -1.233 31.741 13.446 1.00 85.56 189 THR A O 1
ATOM 1540 N N . ARG A 1 190 ? -1.747 33.834 12.843 1.00 87.00 190 ARG A N 1
ATOM 1541 C CA . ARG A 1 190 ? -3.200 33.594 12.827 1.00 87.00 190 ARG A CA 1
ATOM 1542 C C . ARG A 1 190 ? -3.591 32.503 11.826 1.00 87.00 190 ARG A C 1
ATOM 1544 O O . ARG A 1 190 ? -4.459 31.689 12.120 1.00 87.00 190 ARG A O 1
ATOM 1551 N N . HIS A 1 191 ? -2.971 32.490 10.647 1.00 83.44 191 HIS A N 1
ATOM 1552 C CA . HIS A 1 191 ? -3.223 31.455 9.646 1.00 83.44 191 HIS A CA 1
ATOM 1553 C C . HIS A 1 191 ? -2.758 30.071 10.113 1.00 83.44 191 HIS A C 1
ATOM 1555 O O . HIS A 1 191 ? -3.474 29.099 9.886 1.00 83.44 191 HIS A O 1
ATOM 1561 N N . LEU A 1 192 ? -1.613 29.977 10.792 1.00 82.06 192 LEU A N 1
ATOM 1562 C CA . LEU A 1 192 ? -1.146 28.728 11.395 1.00 82.06 192 LEU A CA 1
ATOM 1563 C C . LEU A 1 192 ? -2.080 28.254 12.510 1.00 82.06 192 LEU A C 1
ATOM 1565 O O . LEU A 1 192 ? -2.460 27.089 12.500 1.00 82.06 192 LEU A O 1
ATOM 1569 N N . ASP A 1 193 ? -2.528 29.145 13.397 1.00 84.81 193 ASP A N 1
ATOM 1570 C CA . ASP A 1 193 ? -3.501 28.811 14.445 1.00 84.81 193 ASP A CA 1
ATOM 1571 C C . ASP A 1 193 ? -4.821 28.288 13.850 1.00 84.81 193 ASP A C 1
ATOM 1573 O O . ASP A 1 193 ? -5.387 27.309 14.335 1.00 84.81 193 ASP A O 1
ATOM 1577 N N . GLU A 1 194 ? -5.309 28.898 12.763 1.00 83.44 194 GLU A N 1
ATOM 1578 C CA . GLU A 1 194 ? -6.499 28.429 12.040 1.00 83.44 194 GLU A CA 1
ATOM 1579 C C . GLU A 1 194 ? -6.289 27.055 11.394 1.00 83.44 194 GLU A C 1
ATOM 1581 O O . GLU A 1 194 ? -7.202 26.226 11.409 1.00 83.44 194 GLU A O 1
ATOM 1586 N N . ILE A 1 195 ? -5.104 26.800 10.832 1.00 80.88 195 ILE A N 1
ATOM 1587 C CA . ILE A 1 195 ? -4.741 25.494 10.271 1.00 80.88 195 ILE A CA 1
ATOM 1588 C C . ILE A 1 195 ? -4.673 24.446 11.383 1.00 80.88 195 ILE A C 1
ATOM 1590 O O . ILE A 1 195 ? -5.285 23.393 11.235 1.00 80.88 195 ILE A O 1
ATOM 1594 N N . ILE A 1 196 ? -4.011 24.738 12.505 1.00 78.44 196 ILE A N 1
ATOM 1595 C CA . ILE A 1 196 ? -3.900 23.835 13.659 1.00 78.44 196 ILE A CA 1
ATOM 1596 C C . ILE A 1 196 ? -5.285 23.526 14.232 1.00 78.44 196 ILE A C 1
ATOM 1598 O O . ILE A 1 196 ? -5.615 22.362 14.435 1.00 78.44 196 ILE A O 1
ATOM 1602 N N . ALA A 1 197 ? -6.141 24.531 14.421 1.00 81.25 197 ALA A N 1
ATOM 1603 C CA . ALA A 1 197 ? -7.500 24.308 14.912 1.00 81.25 197 ALA A CA 1
ATOM 1604 C C . ALA A 1 197 ? -8.319 23.417 13.959 1.00 81.25 197 ALA A C 1
ATOM 1606 O O . ALA A 1 197 ? -9.036 22.520 14.402 1.00 81.25 197 ALA A O 1
ATOM 1607 N N . ARG A 1 198 ? -8.184 23.616 12.638 1.00 7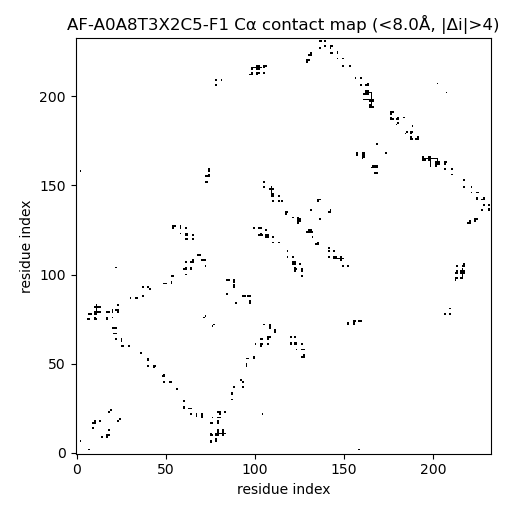7.69 198 ARG A N 1
ATOM 1608 C CA . ARG A 1 198 ? -8.826 22.754 11.629 1.00 77.69 198 ARG A CA 1
ATOM 1609 C C . ARG A 1 198 ? -8.231 21.352 11.595 1.00 77.69 198 ARG A C 1
ATOM 1611 O O . ARG A 1 198 ? -8.979 20.401 11.382 1.00 77.69 198 ARG A O 1
ATOM 1618 N N . GLN A 1 199 ? -6.919 21.218 11.792 1.00 74.56 199 GLN A N 1
ATOM 1619 C CA . GLN A 1 199 ? -6.257 19.926 11.963 1.00 74.56 199 GLN A CA 1
ATOM 1620 C C . GLN A 1 199 ? -6.869 19.204 13.153 1.00 74.56 199 GLN A C 1
ATOM 1622 O O . GLN A 1 199 ? -7.379 18.108 12.983 1.00 74.56 199 GLN A O 1
ATOM 1627 N N . GLU A 1 200 ? -6.910 19.827 14.328 1.00 75.88 200 GLU A N 1
ATOM 1628 C CA . GLU A 1 200 ? -7.478 19.226 15.537 1.00 75.88 200 GLU A CA 1
ATOM 1629 C C . GLU A 1 200 ? -8.953 18.827 15.370 1.00 75.88 200 GLU A C 1
ATOM 1631 O O . GLU A 1 200 ? -9.351 17.757 15.832 1.00 75.88 200 GLU A O 1
ATOM 1636 N N . GLU A 1 201 ? -9.755 19.633 14.668 1.00 75.88 201 GLU A N 1
ATOM 1637 C CA . GLU A 1 201 ? -11.166 19.333 14.387 1.00 75.88 201 GLU A CA 1
ATOM 1638 C C . GLU A 1 201 ? -11.347 18.139 13.428 1.00 75.88 201 GLU A C 1
ATOM 1640 O O . GLU A 1 201 ? -12.277 17.338 13.578 1.00 75.88 201 GLU A O 1
ATOM 1645 N N . ARG A 1 202 ? -10.471 18.015 12.423 1.00 71.69 202 ARG A N 1
ATOM 1646 C CA . ARG A 1 202 ? -10.614 17.054 11.312 1.00 71.69 202 ARG A CA 1
ATOM 1647 C C . ARG A 1 202 ? -9.756 15.803 11.464 1.00 71.69 202 ARG A C 1
ATOM 1649 O O . ARG A 1 202 ? -10.008 14.814 10.766 1.00 71.69 202 ARG A O 1
ATOM 1656 N N . ARG A 1 203 ? -8.786 15.828 12.380 1.00 70.44 203 ARG A N 1
ATOM 1657 C CA . ARG A 1 203 ? -7.813 14.761 12.587 1.00 70.44 203 ARG A CA 1
ATOM 1658 C C . ARG A 1 203 ? -8.517 13.449 12.853 1.00 70.44 203 ARG A C 1
ATOM 1660 O O . ARG A 1 203 ? -9.322 13.302 13.775 1.00 70.44 203 ARG A O 1
ATOM 1667 N N . THR A 1 204 ? -8.159 12.464 12.048 1.00 75.00 204 THR A N 1
ATOM 1668 C CA . THR A 1 204 ? -8.714 11.124 12.145 1.00 75.00 204 THR A CA 1
ATOM 1669 C C . THR A 1 204 ? -7.538 10.161 12.270 1.00 75.00 204 THR A C 1
ATOM 1671 O O . THR A 1 204 ? -6.878 9.916 11.266 1.00 75.00 204 THR A O 1
ATOM 1674 N N . PRO A 1 205 ? -7.263 9.582 13.459 1.00 80.94 205 PRO A N 1
ATOM 1675 C CA . PRO A 1 205 ? -6.095 8.717 13.671 1.00 80.94 205 PRO A CA 1
ATOM 1676 C C . PRO A 1 205 ? -5.983 7.560 12.672 1.00 80.94 205 PRO A C 1
ATOM 1678 O O . PRO A 1 205 ? -4.888 7.138 12.328 1.00 80.94 205 PRO A O 1
ATOM 1681 N N . PHE A 1 206 ? -7.123 7.064 12.183 1.00 85.88 206 PHE A N 1
ATOM 1682 C CA . PHE A 1 206 ? -7.172 6.073 11.112 1.00 85.88 206 PHE A CA 1
ATOM 1683 C C . PHE A 1 206 ? -6.574 6.591 9.793 1.00 85.88 206 PHE A C 1
ATOM 1685 O O . PHE A 1 206 ? -5.839 5.855 9.143 1.00 85.88 206 PHE A O 1
ATOM 1692 N N . ILE A 1 207 ? -6.878 7.837 9.410 1.00 87.50 207 ILE A N 1
ATOM 1693 C CA . ILE A 1 207 ? -6.362 8.466 8.189 1.00 87.50 207 ILE A CA 1
ATOM 1694 C C . ILE A 1 207 ? -4.861 8.723 8.335 1.00 87.50 207 ILE A C 1
ATOM 1696 O O . ILE A 1 207 ? -4.123 8.312 7.448 1.00 87.50 207 ILE A O 1
ATOM 1700 N N . ASP A 1 208 ? -4.416 9.300 9.459 1.00 85.94 208 ASP A N 1
ATOM 1701 C CA . ASP A 1 208 ? -2.988 9.534 9.744 1.00 85.94 208 ASP A CA 1
ATOM 1702 C C . ASP A 1 208 ? -2.177 8.236 9.606 1.00 85.94 208 ASP A C 1
ATOM 1704 O O . ASP A 1 208 ? -1.158 8.178 8.922 1.00 85.94 208 ASP A O 1
ATOM 1708 N N . GLU A 1 209 ? -2.656 7.163 10.242 1.00 87.81 209 GLU A N 1
ATOM 1709 C CA . GLU A 1 209 ? -1.980 5.872 10.205 1.00 87.81 209 GLU A CA 1
ATOM 1710 C C . GLU A 1 209 ? -1.966 5.297 8.780 1.00 87.81 209 GLU A C 1
ATOM 1712 O O . GLU A 1 209 ? -0.939 4.824 8.297 1.00 87.81 209 GLU A O 1
ATOM 1717 N N . MET A 1 210 ? -3.099 5.333 8.080 1.00 91.31 210 MET A N 1
ATOM 1718 C CA . MET A 1 210 ? -3.228 4.828 6.714 1.00 91.31 210 MET A CA 1
ATOM 1719 C C . MET A 1 210 ? -2.278 5.529 5.740 1.00 91.31 210 MET A C 1
ATOM 1721 O O . MET A 1 210 ? -1.579 4.853 4.977 1.00 91.31 210 MET A O 1
ATOM 1725 N N . THR A 1 211 ? -2.232 6.861 5.765 1.00 90.50 211 THR A N 1
ATOM 1726 C CA . THR A 1 211 ? -1.377 7.643 4.867 1.00 90.50 211 THR A CA 1
ATOM 1727 C C . THR A 1 211 ? 0.097 7.477 5.207 1.00 90.50 211 THR A C 1
ATOM 1729 O O . THR A 1 211 ? 0.901 7.311 4.287 1.00 90.50 211 THR A O 1
ATOM 1732 N N . GLU A 1 212 ? 0.459 7.391 6.491 1.00 89.81 212 GLU A N 1
ATOM 1733 C CA . GLU A 1 212 ? 1.820 7.044 6.913 1.00 89.81 212 GLU A CA 1
ATOM 1734 C C . GLU A 1 212 ? 2.232 5.675 6.354 1.00 89.81 212 GLU A C 1
ATOM 1736 O O . GLU A 1 212 ? 3.308 5.534 5.764 1.00 89.81 212 GLU A O 1
ATOM 1741 N N . ASN A 1 213 ? 1.383 4.653 6.494 1.00 89.00 213 ASN A N 1
ATOM 1742 C CA . ASN A 1 213 ? 1.719 3.311 6.028 1.00 89.00 213 ASN A CA 1
ATOM 1743 C C . ASN A 1 213 ? 1.857 3.228 4.503 1.00 89.00 213 ASN A C 1
ATOM 1745 O O . ASN A 1 213 ? 2.786 2.584 4.006 1.00 89.00 213 ASN A O 1
ATOM 1749 N N . LEU A 1 214 ? 0.957 3.872 3.758 1.00 91.00 214 LEU A N 1
ATOM 1750 C CA . LEU A 1 214 ? 1.026 3.910 2.296 1.00 91.00 214 LEU A CA 1
ATOM 1751 C C . LEU A 1 214 ? 2.235 4.704 1.804 1.00 91.00 214 LEU A C 1
ATOM 1753 O O . LEU A 1 214 ? 2.921 4.238 0.896 1.00 91.00 214 LEU A O 1
ATOM 1757 N N . SER A 1 215 ? 2.580 5.805 2.472 1.00 88.75 215 SER A N 1
ATOM 1758 C CA . SER A 1 215 ? 3.808 6.566 2.210 1.00 88.75 215 SER A CA 1
ATOM 1759 C C . SER A 1 215 ? 5.064 5.698 2.362 1.00 88.75 215 SER A C 1
ATOM 1761 O O . SER A 1 215 ? 5.919 5.679 1.476 1.00 88.75 215 SER A O 1
ATOM 1763 N N . HIS A 1 216 ? 5.144 4.882 3.422 1.00 87.00 216 HIS A N 1
ATOM 1764 C CA . HIS A 1 216 ? 6.231 3.906 3.607 1.00 87.00 216 HIS A CA 1
ATOM 1765 C C . HIS A 1 216 ? 6.246 2.794 2.540 1.00 87.00 216 HIS A C 1
ATOM 1767 O O . HIS A 1 216 ? 7.295 2.198 2.265 1.00 87.00 216 HIS A O 1
ATOM 1773 N N . GLY A 1 217 ? 5.092 2.491 1.942 1.00 83.62 217 GLY A N 1
ATOM 1774 C CA . GLY A 1 217 ? 4.975 1.571 0.813 1.00 83.62 217 GLY A CA 1
ATOM 1775 C C . GLY A 1 217 ? 5.464 2.174 -0.509 1.00 83.62 217 GLY A C 1
ATOM 1776 O O . GLY A 1 217 ? 6.098 1.466 -1.295 1.00 83.62 217 GLY A O 1
ATOM 1777 N N . ILE A 1 218 ? 5.189 3.462 -0.737 1.00 90.94 218 ILE A N 1
ATOM 1778 C CA . ILE A 1 218 ? 5.396 4.163 -2.014 1.00 90.94 218 ILE A CA 1
ATOM 1779 C C . ILE A 1 218 ? 6.795 4.766 -2.118 1.00 90.94 218 ILE A C 1
ATOM 1781 O O . ILE A 1 218 ? 7.517 4.446 -3.064 1.00 90.94 218 ILE A O 1
ATOM 1785 N N . PHE A 1 219 ? 7.192 5.616 -1.165 1.00 90.94 219 PHE A N 1
ATOM 1786 C CA . PHE A 1 219 ? 8.369 6.476 -1.327 1.00 90.94 219 PHE A CA 1
ATOM 1787 C C . PHE A 1 219 ? 9.668 5.706 -1.581 1.00 90.94 219 PHE A C 1
ATOM 1789 O O . PHE A 1 219 ? 10.343 6.030 -2.557 1.00 90.94 219 PHE A O 1
ATOM 1796 N N . PRO A 1 220 ? 9.994 4.623 -0.843 1.00 92.25 220 PRO A N 1
ATOM 1797 C CA . PRO A 1 220 ? 11.228 3.889 -1.112 1.00 92.25 220 PRO A CA 1
ATOM 1798 C C . PRO A 1 220 ? 11.272 3.290 -2.524 1.00 92.25 220 PRO A C 1
ATOM 1800 O O . PRO A 1 220 ? 12.336 3.195 -3.124 1.00 92.25 220 PRO A O 1
ATOM 1803 N N . LEU A 1 221 ? 10.120 2.877 -3.066 1.00 94.50 221 LEU A N 1
ATOM 1804 C CA . LEU A 1 221 ? 10.052 2.335 -4.421 1.00 94.50 221 LEU A CA 1
ATOM 1805 C C . LEU A 1 221 ? 10.155 3.447 -5.467 1.00 94.50 221 LEU A C 1
ATOM 1807 O O . LEU A 1 221 ? 10.856 3.293 -6.464 1.00 94.50 221 LEU A O 1
ATOM 1811 N N . ARG A 1 222 ? 9.459 4.563 -5.246 1.00 94.38 222 ARG A N 1
ATOM 1812 C CA . ARG A 1 222 ? 9.511 5.727 -6.132 1.00 94.38 222 ARG A CA 1
ATOM 1813 C C . ARG A 1 222 ? 10.938 6.245 -6.283 1.00 94.38 222 ARG A C 1
ATOM 1815 O O . ARG A 1 222 ? 11.356 6.508 -7.409 1.00 94.38 222 ARG A O 1
ATOM 1822 N N . ASP A 1 223 ? 11.662 6.366 -5.176 1.00 93.56 223 ASP A N 1
ATOM 1823 C CA . ASP A 1 223 ? 13.020 6.904 -5.167 1.00 93.56 223 ASP A CA 1
ATOM 1824 C C . ASP A 1 223 ? 13.985 5.949 -5.904 1.00 93.56 223 ASP A C 1
ATOM 1826 O O . ASP A 1 223 ? 14.699 6.377 -6.809 1.00 93.56 223 ASP A O 1
ATOM 1830 N N . GLU A 1 224 ? 13.905 4.634 -5.655 1.00 95.00 224 GLU A N 1
ATOM 1831 C CA . GLU A 1 224 ? 14.672 3.622 -6.409 1.00 95.00 224 GLU A CA 1
ATOM 1832 C C . GLU A 1 224 ? 14.357 3.627 -7.919 1.00 95.00 224 GLU A C 1
ATOM 1834 O O . GLU A 1 224 ? 15.247 3.446 -8.756 1.00 95.00 224 GLU A O 1
ATOM 1839 N N . LEU A 1 225 ? 13.093 3.848 -8.299 1.00 94.94 225 LEU A N 1
ATOM 1840 C CA . LEU A 1 225 ? 12.692 3.972 -9.704 1.00 94.94 225 LEU A CA 1
ATOM 1841 C C . LEU A 1 225 ? 13.241 5.247 -10.344 1.00 94.94 225 LEU A C 1
ATOM 1843 O O . LEU A 1 225 ? 13.665 5.200 -11.499 1.00 94.94 225 LEU A O 1
ATOM 1847 N N . ALA A 1 226 ? 13.222 6.377 -9.634 1.00 92.69 226 ALA A N 1
ATOM 1848 C CA . ALA A 1 226 ? 13.773 7.635 -10.130 1.00 92.69 226 ALA A CA 1
ATOM 1849 C C . ALA A 1 226 ? 15.268 7.482 -10.441 1.00 92.69 226 ALA A C 1
ATOM 1851 O O . ALA A 1 226 ? 15.679 7.739 -11.574 1.00 92.69 226 ALA A O 1
ATOM 1852 N N . ASP A 1 227 ? 16.027 6.924 -9.498 1.00 93.94 227 ASP A N 1
ATOM 1853 C CA . ASP A 1 227 ? 17.446 6.610 -9.661 1.00 93.94 227 ASP A CA 1
ATOM 1854 C C . ASP A 1 227 ? 17.715 5.695 -10.866 1.00 93.94 227 ASP A C 1
ATOM 1856 O O . ASP A 1 227 ? 18.660 5.910 -11.631 1.00 93.94 227 ASP A O 1
ATOM 1860 N N . ALA A 1 228 ? 16.906 4.648 -11.050 1.00 95.00 228 ALA A N 1
ATOM 1861 C CA . ALA A 1 228 ? 17.059 3.723 -12.172 1.00 95.00 228 ALA A CA 1
ATOM 1862 C C . ALA A 1 228 ? 16.717 4.373 -13.524 1.00 95.00 228 ALA A C 1
ATOM 1864 O O . ALA A 1 228 ? 17.382 4.109 -14.528 1.00 95.00 228 ALA A O 1
ATOM 1865 N N . ILE A 1 229 ? 15.709 5.248 -13.566 1.00 94.00 229 ILE A N 1
ATOM 1866 C CA . ILE A 1 229 ? 15.336 5.994 -14.776 1.00 94.00 229 ILE A CA 1
ATOM 1867 C C . ILE A 1 229 ? 16.441 6.983 -15.167 1.00 94.00 229 ILE A C 1
ATOM 1869 O O . ILE A 1 229 ? 16.750 7.102 -16.352 1.00 94.00 229 ILE A O 1
ATOM 1873 N N . GLU A 1 230 ? 17.059 7.661 -14.200 1.00 91.94 230 GLU A N 1
ATOM 1874 C CA . GLU A 1 230 ? 18.176 8.579 -14.459 1.00 91.94 230 GLU A CA 1
ATOM 1875 C C . GLU A 1 230 ? 19.414 7.846 -14.982 1.00 91.94 230 GLU A C 1
ATOM 1877 O O . GLU A 1 230 ? 20.046 8.302 -15.931 1.00 91.94 230 GLU A O 1
ATOM 1882 N N . LYS A 1 231 ? 19.728 6.668 -14.431 1.00 88.19 231 LYS A N 1
ATOM 1883 C CA . LYS A 1 231 ? 20.862 5.834 -14.878 1.00 88.19 231 LYS A CA 1
ATOM 1884 C C . LYS A 1 231 ? 20.652 5.182 -16.249 1.00 88.19 231 LYS A C 1
ATOM 1886 O O . LYS A 1 231 ? 21.607 4.661 -16.819 1.00 88.19 231 LYS A O 1
ATOM 1891 N N . THR A 1 232 ? 19.420 5.168 -16.756 1.00 78.31 232 THR A N 1
ATOM 1892 C CA . THR A 1 232 ? 19.062 4.618 -18.076 1.00 78.31 232 THR A CA 1
ATOM 1893 C C . THR A 1 232 ? 18.843 5.699 -19.142 1.00 78.31 232 THR A C 1
ATOM 1895 O O . THR A 1 232 ? 18.427 5.364 -20.255 1.00 78.31 232 THR A O 1
ATOM 1898 N N . ALA A 1 233 ? 19.093 6.974 -18.811 1.00 63.69 233 ALA A N 1
ATOM 1899 C CA . ALA A 1 233 ? 19.088 8.115 -19.732 1.00 63.69 233 ALA A CA 1
ATOM 1900 C C . ALA A 1 233 ? 20.437 8.270 -20.455 1.00 63.69 233 ALA A C 1
ATOM 1902 O O . ALA A 1 233 ? 20.395 8.624 -21.656 1.00 63.69 233 ALA A O 1
#

Foldseek 3Di:
DQDDPVLLVCLLVCPDPNCPFVLNVLCVVCLVLLLVLLVVLVVDDDPVVSLLSLLVRCLVSLLSLLVSADGDLAQSNLSNNLSSVCVSQVDPSSLSVLLLSLLSNLLSQQQHPPPDCLCRSVSSCCSNPVAGDPSCLLVLVSLVSSLVSLVVNVVNLLSCCCLQQVDSDDPVVLVVLVVVVVVVNPVSVVVNVNRVVSNVVRHDVSSVSSSVSNCSSRVSSNVNSVVSNVVND